Protein AF-A0A818AT91-F1 (afdb_monomer)

Nearest PDB structures (foldseek):
  8c57-assembly1_A  TM=4.712E-01  e=1.142E-03  Malacoplasma penetrans HF-2
  4dkj-assembly1_A  TM=4.710E-01  e=1.377E-03  Malacoplasma penetrans HF-2
  8c59-assembly1_A  TM=4.645E-01  e=1.768E-03  Malacoplasma penetrans HF-2
  1svu-assembly2_B  TM=5.338E-01  e=5.488E-02  Haemophilus haemolyticus
  2xve-assembly1_B  TM=6.756E-01  e=1.930E+00  Methylophaga aminisulfidivorans

Foldseek 3Di:
DPPQPPPPDDADAQPPPPAFDWWQDPAPPIWTDRDLQCQQVDPAAEAEAEDCVLRCRRVVRSVVSHPYAYEYEDQPDDDHPDDDPSYHYDNAHEFFLDVVQVVQAPDDVVVCPPHSVDRVRYDYPQRVCVVVVPQAHAEYEEDHRRCVLRNLVRCLVCVVPHHDHQKYKYKHQQPVVDPVSSVSVVVSVVSCVVQQKGWNDKDQNPVDNNIMITMIGRPDD

Mean predicted aligned error: 6.15 Å

pLDDT: mean 85.57, std 13.8, range [34.44, 98.56]

Radius of gyration: 16.51 Å; Cα contacts (8 Å, |Δi|>4): 425; chains: 1; bounding box: 45×36×42 Å

Sequence (221 aa):
MVYLAYPSSLPLPCPYKNSLTRLGGADDGSKILCGVEILKSFTNCVVYSLGSFNNFNFEFDLLKQTSCVIHTYDCTSPPPGTPIDRLTFHQICLGDASTLQKFMYPYNPQSENRIFNNASFFKSFDKILKENKHEEVHILKMDIEGGEYSVFADLLCQANGTSLPYQISFESHWWDRDIYHAILHQKMFSQLWELGYRILQHEYNPSDHTCVEWTLLRVFC

Solvent-accessible surface area (backbone atoms only — not comparable to full-atom values): 12450 Å² total; per-residue (Å²): 133,79,71,82,74,63,71,91,66,76,62,41,76,56,92,41,79,90,26,71,42,77,27,26,68,92,54,90,82,38,48,54,42,69,36,60,75,58,45,51,74,40,92,79,31,30,32,41,39,30,41,46,81,77,53,54,47,36,59,52,50,48,48,78,64,29,70,41,35,36,40,36,32,24,60,89,41,74,73,74,97,58,92,51,89,59,50,45,76,39,77,26,40,65,17,64,74,45,71,65,55,64,74,54,32,94,74,61,80,80,60,49,70,70,49,64,71,33,66,86,34,42,39,45,62,64,54,54,29,61,75,72,68,48,79,61,32,50,34,36,38,41,44,50,76,30,44,53,61,40,35,46,52,47,46,64,74,40,51,92,83,39,70,68,49,42,24,41,30,36,46,48,54,41,82,82,69,45,73,64,59,54,52,52,53,45,51,51,54,52,52,41,42,75,61,25,37,40,48,46,49,71,45,67,37,92,91,42,82,49,27,36,38,39,23,32,39,48,80,52,130

Structure (mmCIF, N/CA/C/O backbone):
data_AF-A0A818AT91-F1
#
_entry.id   AF-A0A818AT91-F1
#
loop_
_atom_site.group_PDB
_atom_site.id
_atom_site.type_symbol
_atom_site.label_atom_id
_atom_site.label_alt_id
_atom_site.label_comp_id
_atom_site.label_asym_id
_atom_site.label_entity_id
_atom_site.label_seq_id
_atom_site.pdbx_PDB_ins_code
_atom_site.Cartn_x
_atom_site.Cartn_y
_atom_site.Cartn_z
_atom_site.occupancy
_atom_site.B_iso_or_equiv
_atom_site.auth_seq_id
_atom_site.auth_comp_id
_atom_site.auth_asym_id
_atom_site.auth_atom_id
_atom_site.pdbx_PDB_model_num
ATOM 1 N N . MET A 1 1 ? 27.176 -13.041 -3.228 1.00 34.44 1 MET A N 1
ATOM 2 C CA . MET A 1 1 ? 25.796 -13.363 -2.813 1.00 34.44 1 MET A CA 1
ATOM 3 C C . MET A 1 1 ? 25.502 -12.577 -1.555 1.00 34.44 1 MET A C 1
ATOM 5 O O . MET A 1 1 ? 26.038 -12.912 -0.506 1.00 34.44 1 MET A O 1
ATOM 9 N N . VAL A 1 2 ? 24.737 -11.496 -1.675 1.00 38.22 2 VAL A N 1
ATOM 10 C CA . VAL A 1 2 ? 24.146 -10.838 -0.509 1.00 38.22 2 VAL A CA 1
ATOM 11 C C . VAL A 1 2 ? 22.956 -11.713 -0.129 1.00 38.22 2 VAL A C 1
ATOM 13 O O . VAL A 1 2 ? 22.010 -11.841 -0.901 1.00 38.22 2 VAL A O 1
ATOM 16 N N . TYR A 1 3 ? 23.067 -12.434 0.984 1.00 44.44 3 TYR A N 1
ATOM 17 C CA . TYR A 1 3 ? 21.921 -13.138 1.553 1.00 44.44 3 TYR A CA 1
ATOM 18 C C . TYR A 1 3 ? 20.861 -12.089 1.898 1.00 44.44 3 TYR A C 1
ATOM 20 O O . TYR A 1 3 ? 21.227 -11.011 2.370 1.00 44.44 3 TYR A O 1
ATOM 28 N N . LEU A 1 4 ? 19.578 -12.392 1.661 1.00 49.34 4 LEU A N 1
ATOM 29 C CA . LEU A 1 4 ? 18.469 -11.627 2.237 1.00 49.34 4 LEU A CA 1
ATOM 30 C C . LEU A 1 4 ? 18.820 -11.377 3.703 1.00 49.34 4 LEU A C 1
ATOM 32 O O . LEU A 1 4 ? 18.943 -12.331 4.477 1.00 49.34 4 LEU A O 1
ATOM 36 N N . ALA A 1 5 ? 19.040 -10.116 4.071 1.00 48.59 5 ALA A N 1
ATOM 37 C CA . ALA A 1 5 ? 19.092 -9.726 5.465 1.00 48.59 5 ALA A CA 1
ATOM 38 C C . ALA A 1 5 ? 17.658 -9.864 5.976 1.00 48.59 5 ALA A C 1
ATOM 40 O O . ALA A 1 5 ? 16.897 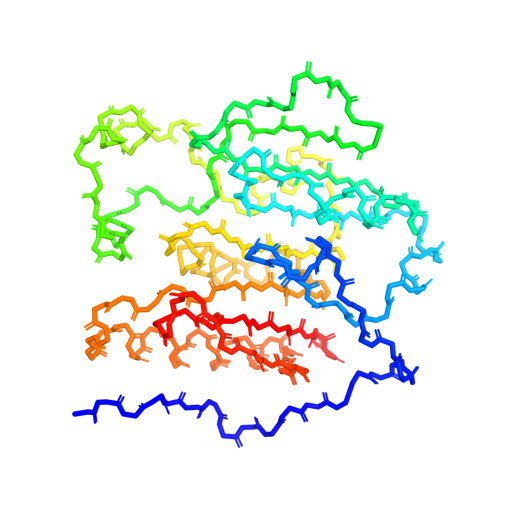-8.899 6.007 1.00 48.59 5 ALA A O 1
ATOM 41 N N . TYR A 1 6 ? 17.260 -11.104 6.264 1.00 52.41 6 TYR A N 1
ATOM 42 C CA . TYR A 1 6 ? 15.985 -11.383 6.886 1.00 52.41 6 TYR A CA 1
ATOM 43 C C . TYR A 1 6 ? 15.962 -10.588 8.189 1.00 52.41 6 TYR A C 1
ATOM 45 O O . TYR A 1 6 ? 16.915 -10.693 8.974 1.00 52.41 6 TYR A O 1
ATOM 53 N N . PRO A 1 7 ? 14.916 -9.786 8.446 1.00 57.88 7 PRO A N 1
ATOM 54 C CA . PRO A 1 7 ? 14.676 -9.344 9.805 1.00 57.88 7 PRO A CA 1
ATOM 55 C C . PRO A 1 7 ? 14.673 -10.604 10.673 1.00 57.88 7 PRO A C 1
ATOM 57 O O . PRO A 1 7 ? 14.017 -11.592 10.358 1.00 57.8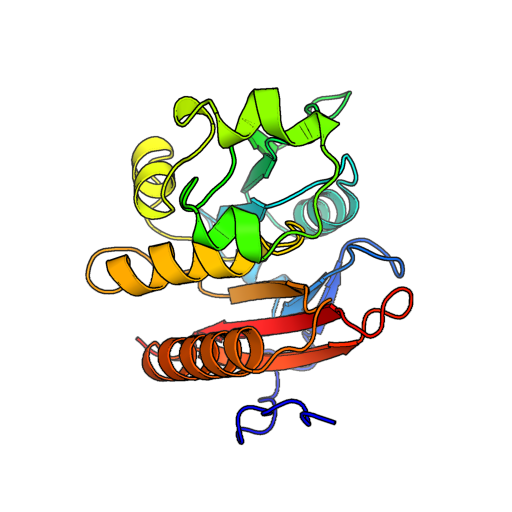8 7 PRO A O 1
ATOM 60 N N . SER A 1 8 ? 15.477 -10.607 11.731 1.00 55.31 8 SER A N 1
ATOM 61 C CA . SER A 1 8 ? 15.713 -11.779 12.585 1.00 55.31 8 SER A CA 1
ATOM 62 C C . SER A 1 8 ? 14.463 -12.256 13.342 1.00 55.31 8 SER A C 1
ATOM 64 O O . SER A 1 8 ? 14.540 -13.186 14.145 1.00 55.31 8 SER A O 1
ATOM 66 N N . SER A 1 9 ? 13.313 -11.622 13.113 1.00 62.69 9 SER A N 1
ATOM 67 C CA . SER A 1 9 ? 12.029 -11.980 13.684 1.00 62.69 9 SER A CA 1
ATOM 68 C C . SER A 1 9 ? 11.338 -13.056 12.849 1.00 62.69 9 SER A C 1
ATOM 70 O O . SER A 1 9 ? 11.040 -12.883 11.670 1.00 62.69 9 SER A O 1
ATOM 72 N N . LEU A 1 10 ? 11.050 -14.183 13.499 1.00 74.56 10 LEU A N 1
ATOM 73 C CA . LEU A 1 10 ? 10.172 -15.210 12.947 1.00 74.56 10 LEU A CA 1
ATOM 74 C C . LEU A 1 10 ? 8.784 -14.610 12.658 1.00 74.56 10 LEU A C 1
ATOM 76 O O . LEU A 1 10 ? 8.310 -13.801 13.467 1.00 74.56 10 LEU A O 1
ATOM 80 N N . PRO A 1 11 ? 8.113 -15.018 11.562 1.00 82.69 11 PRO A N 1
ATOM 81 C CA . PRO A 1 11 ? 6.745 -14.602 11.298 1.00 82.69 11 PRO A CA 1
ATOM 82 C C . PRO A 1 11 ? 5.833 -14.919 12.486 1.00 82.69 11 PRO A C 1
ATOM 84 O O . PRO A 1 11 ? 5.875 -16.020 13.045 1.00 82.69 11 PRO A O 1
ATOM 87 N N . LEU A 1 12 ? 5.011 -13.951 12.884 1.00 85.75 12 LEU A N 1
ATOM 88 C CA . LEU A 1 12 ? 3.995 -14.164 13.905 1.00 85.75 12 LEU A CA 1
ATOM 89 C C . LEU A 1 12 ? 2.753 -14.803 13.278 1.00 85.75 12 LEU A C 1
ATOM 91 O O . LEU A 1 12 ? 2.385 -14.464 12.153 1.00 85.75 12 LEU A O 1
ATOM 95 N N . PRO A 1 13 ? 2.051 -15.692 13.998 1.00 88.06 13 PRO A N 1
ATOM 96 C CA . PRO A 1 13 ? 0.766 -16.174 13.523 1.00 88.06 13 PRO A CA 1
ATOM 97 C C . PRO A 1 13 ? -0.217 -15.004 13.421 1.00 88.06 13 PRO A C 1
ATOM 99 O O . PRO A 1 13 ? -0.238 -14.114 14.275 1.00 88.06 13 PRO A O 1
ATOM 102 N N . CYS A 1 14 ? -1.078 -15.035 12.403 1.00 89.81 14 CYS A N 1
ATOM 103 C CA . CYS A 1 14 ? -2.236 -14.149 12.350 1.00 89.81 14 CYS A CA 1
ATOM 104 C C . CYS A 1 14 ? -3.048 -14.324 13.655 1.00 89.81 14 CYS A C 1
ATOM 106 O O . CYS A 1 14 ? -3.424 -15.459 13.973 1.00 89.81 14 CYS A O 1
ATOM 108 N N . PRO A 1 15 ? -3.318 -13.249 14.428 1.00 86.69 15 PRO A N 1
ATOM 109 C CA . PRO A 1 15 ? -4.022 -13.345 15.715 1.00 86.69 15 PRO A CA 1
ATOM 110 C C . PRO A 1 15 ? -5.451 -13.876 15.564 1.00 86.69 15 PRO A C 1
ATOM 112 O O . PRO A 1 15 ? -6.060 -14.361 16.517 1.00 86.69 15 PRO A O 1
ATOM 115 N N . TYR A 1 16 ? -5.976 -13.818 14.347 1.00 84.75 16 TYR A N 1
ATOM 116 C CA . TYR A 1 16 ? -7.257 -14.373 13.972 1.00 84.75 16 TYR A CA 1
ATOM 117 C C . TYR A 1 16 ? -7.022 -15.791 13.446 1.00 84.75 16 TYR A C 1
ATOM 119 O O . TYR A 1 16 ? -6.368 -16.011 12.422 1.00 84.75 16 TYR A O 1
ATOM 127 N N . LYS A 1 17 ? -7.489 -16.781 14.215 1.00 69.69 17 LYS A N 1
ATOM 128 C CA . LYS A 1 17 ? -7.211 -18.205 13.987 1.00 69.69 17 LYS A CA 1
ATOM 129 C C . LYS A 1 17 ? -7.511 -18.600 12.534 1.00 69.69 17 LYS A C 1
ATOM 131 O O . LYS A 1 17 ? -8.617 -18.366 12.055 1.00 69.69 17 LYS A O 1
ATOM 136 N N . ASN A 1 18 ? -6.533 -19.206 11.852 1.00 64.06 18 ASN A N 1
ATOM 137 C CA . ASN A 1 18 ? -6.620 -19.658 10.453 1.00 64.06 18 ASN A CA 1
ATOM 138 C C . ASN A 1 18 ? -7.135 -18.593 9.463 1.00 64.06 18 ASN A C 1
ATOM 140 O O . ASN A 1 18 ? -7.777 -18.936 8.478 1.00 64.06 18 ASN A O 1
ATOM 144 N N . SER A 1 19 ? -6.890 -17.308 9.728 1.00 85.25 19 SER A N 1
ATOM 145 C CA . SER A 1 19 ? -7.493 -16.212 8.957 1.00 85.25 19 SER A CA 1
ATOM 146 C C . SER A 1 19 ? -6.534 -15.552 7.961 1.00 85.25 19 SER A C 1
ATOM 148 O O . SER A 1 19 ? -6.759 -14.401 7.588 1.00 85.25 19 SER A O 1
ATOM 150 N N . LEU A 1 20 ? -5.466 -16.239 7.535 1.00 93.06 20 LEU A N 1
ATOM 151 C CA . LEU A 1 20 ? -4.718 -15.813 6.349 1.00 93.06 20 LEU A CA 1
ATOM 152 C C . LEU A 1 20 ? -5.539 -16.168 5.106 1.00 93.06 20 LEU A C 1
ATOM 154 O O . LEU A 1 20 ? -5.901 -17.325 4.911 1.00 93.06 20 LEU A O 1
ATOM 158 N N . THR A 1 21 ? -5.852 -15.167 4.293 1.00 94.56 21 THR A N 1
ATOM 159 C CA . THR A 1 21 ? -6.713 -15.285 3.113 1.00 94.56 21 THR A CA 1
ATOM 160 C C . THR A 1 21 ? -5.976 -14.725 1.909 1.00 94.56 21 THR A C 1
ATOM 162 O O . THR A 1 21 ? -5.579 -13.562 1.933 1.00 94.56 21 THR A O 1
ATOM 165 N N . ARG A 1 22 ? -5.798 -15.538 0.863 1.00 95.12 22 ARG A N 1
ATOM 166 C CA . ARG A 1 22 ? -5.307 -15.065 -0.435 1.00 95.12 22 ARG A CA 1
ATOM 167 C C . ARG A 1 22 ? -6.458 -14.423 -1.204 1.00 95.12 22 ARG A C 1
ATOM 169 O O . ARG A 1 22 ? -7.542 -14.998 -1.278 1.00 95.12 22 ARG A O 1
ATOM 176 N N . LEU A 1 23 ? -6.208 -13.249 -1.764 1.00 95.44 23 LEU A N 1
ATOM 177 C CA . LEU A 1 23 ? -7.142 -12.478 -2.577 1.00 95.44 23 LEU A CA 1
ATOM 178 C C . LEU A 1 23 ? -6.479 -12.153 -3.915 1.00 95.44 23 LEU A C 1
ATOM 180 O O . LEU A 1 23 ? -5.282 -11.875 -3.942 1.00 95.44 23 LEU A O 1
ATOM 184 N N . GLY A 1 24 ? -7.244 -12.157 -5.006 1.00 93.56 24 GLY A N 1
ATOM 185 C CA . GLY A 1 24 ? -6.721 -11.856 -6.340 1.00 93.56 24 GLY A CA 1
ATOM 186 C C . GLY A 1 24 ? -6.300 -13.076 -7.160 1.00 93.56 24 GLY A C 1
ATOM 187 O O . GLY A 1 24 ? -5.575 -12.926 -8.136 1.00 93.56 24 GLY A O 1
ATOM 188 N N . GLY A 1 25 ? -6.773 -14.273 -6.800 1.00 87.88 25 GLY A N 1
ATOM 189 C CA . GLY A 1 25 ? -6.454 -15.522 -7.502 1.00 87.88 25 GLY A CA 1
ATOM 190 C C . GLY A 1 25 ? -5.183 -16.210 -6.997 1.00 87.88 25 GLY A C 1
ATOM 191 O O . GLY A 1 25 ? -4.778 -16.003 -5.857 1.00 87.88 25 GLY A O 1
ATOM 192 N N . ALA A 1 26 ? -4.605 -17.086 -7.825 1.00 79.12 26 ALA A N 1
ATOM 193 C CA . ALA A 1 26 ? -3.365 -17.824 -7.538 1.00 79.12 26 ALA A CA 1
ATOM 194 C C . ALA A 1 26 ? -2.168 -17.329 -8.368 1.00 79.12 26 ALA A C 1
ATOM 196 O O . ALA A 1 26 ? -1.078 -17.888 -8.264 1.00 79.12 26 ALA A O 1
ATOM 197 N N . ASP A 1 27 ? -2.404 -16.317 -9.197 1.00 75.44 27 ASP A N 1
ATOM 198 C CA . ASP A 1 27 ? -1.424 -15.762 -10.113 1.00 75.44 27 ASP A CA 1
ATOM 199 C C . ASP A 1 27 ? -0.655 -14.605 -9.458 1.00 75.44 27 ASP A C 1
ATOM 201 O O . ASP A 1 27 ? -0.880 -14.231 -8.296 1.00 75.44 27 ASP A O 1
ATOM 205 N N . ASP A 1 28 ? 0.25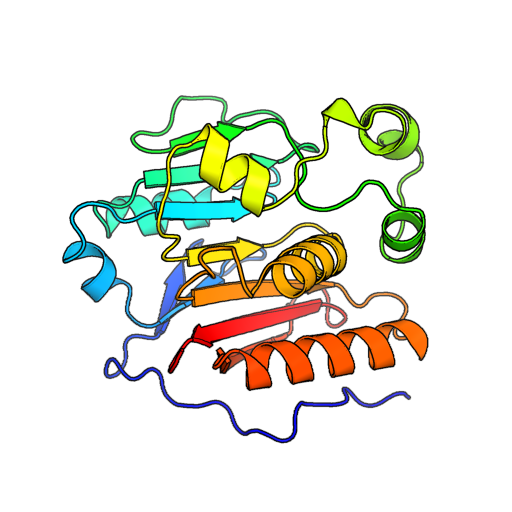1 -14.046 -10.252 1.00 74.12 28 ASP A N 1
ATOM 206 C CA . ASP A 1 28 ? 0.964 -12.808 -9.975 1.00 74.12 28 ASP A CA 1
ATOM 207 C C . ASP A 1 28 ? -0.013 -11.652 -9.675 1.00 74.12 28 ASP A C 1
ATOM 209 O O . ASP A 1 28 ? -1.064 -11.519 -10.318 1.00 74.12 28 ASP A O 1
ATOM 213 N N . GLY A 1 29 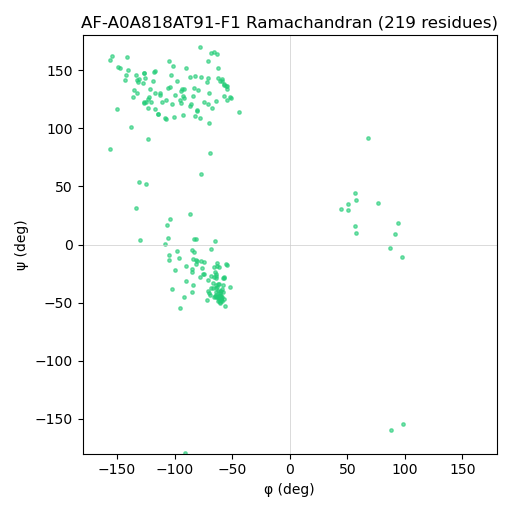? 0.296 -10.857 -8.650 1.00 78.75 29 GLY A N 1
ATOM 214 C CA . GLY A 1 29 ? -0.573 -9.796 -8.123 1.00 78.75 29 GLY A CA 1
ATOM 215 C C . GLY A 1 29 ? -1.599 -10.230 -7.061 1.00 78.75 29 GLY A C 1
ATOM 216 O O . GLY A 1 29 ? -2.311 -9.380 -6.511 1.00 78.75 29 GLY A O 1
ATOM 217 N N . SER A 1 30 ? -1.691 -11.525 -6.725 1.00 91.44 30 SER A N 1
ATOM 218 C CA . SER A 1 30 ? -2.471 -11.969 -5.560 1.00 91.44 30 SER A CA 1
ATOM 219 C C . SER A 1 30 ? -1.783 -11.573 -4.252 1.00 91.44 30 SER A C 1
ATOM 221 O O . SER A 1 30 ? -0.567 -11.633 -4.137 1.00 91.44 30 SER A O 1
ATOM 223 N N . LYS A 1 31 ? -2.557 -11.192 -3.231 1.00 94.94 31 LYS A N 1
ATOM 224 C CA . LYS A 1 31 ? -2.015 -10.785 -1.925 1.00 94.94 31 LYS A CA 1
ATOM 225 C C . LYS A 1 31 ? -2.662 -11.570 -0.794 1.00 94.94 31 LYS A C 1
ATOM 227 O O . LYS A 1 31 ? -3.842 -11.925 -0.853 1.00 94.94 31 LYS A O 1
ATOM 232 N N . ILE A 1 32 ? -1.896 -11.829 0.263 1.00 95.50 32 ILE A N 1
ATOM 233 C CA . ILE A 1 32 ? -2.388 -12.506 1.465 1.00 95.50 32 ILE A CA 1
ATOM 234 C C . ILE A 1 32 ? -2.699 -11.470 2.540 1.00 95.50 32 ILE A C 1
ATOM 236 O O . ILE A 1 32 ? -1.845 -10.667 2.909 1.00 95.50 32 ILE A O 1
ATOM 240 N N . LEU A 1 33 ? -3.905 -11.537 3.101 1.00 96.62 33 LEU A N 1
ATOM 241 C CA . LEU A 1 33 ? -4.317 -10.715 4.235 1.00 96.62 33 LEU A CA 1
ATOM 242 C C . LEU A 1 33 ? -4.652 -11.559 5.462 1.00 96.62 33 LEU A C 1
ATOM 244 O O . LEU A 1 33 ? -5.180 -12.662 5.357 1.00 96.62 33 LEU A O 1
ATOM 248 N N . CYS A 1 34 ? -4.403 -11.008 6.642 1.00 95.44 34 CYS A N 1
ATOM 249 C CA . CYS A 1 34 ? -4.832 -11.551 7.923 1.00 95.44 34 CYS A CA 1
ATOM 250 C C . CYS A 1 34 ? -6.179 -10.952 8.346 1.00 95.44 34 CYS A C 1
ATOM 252 O O . CYS A 1 34 ? -6.324 -9.734 8.424 1.00 95.44 34 CYS A O 1
ATOM 254 N N . GLY A 1 35 ? -7.155 -11.801 8.673 1.00 94.06 35 GLY A N 1
ATOM 255 C CA . GLY A 1 35 ? -8.394 -11.377 9.331 1.00 94.06 35 GLY A CA 1
ATOM 256 C C . GLY A 1 35 ? -9.417 -10.687 8.431 1.00 94.06 35 GLY A C 1
ATOM 257 O O . GLY A 1 35 ? -10.111 -9.797 8.913 1.00 94.06 35 GLY A O 1
ATOM 258 N N . VAL A 1 36 ? -9.555 -11.092 7.161 1.00 94.00 36 VAL A N 1
ATOM 259 C CA . VAL A 1 36 ? -10.540 -10.499 6.225 1.00 94.00 36 VAL A CA 1
ATOM 260 C C . VAL A 1 36 ? -11.960 -10.476 6.806 1.00 94.00 36 VAL A C 1
ATOM 262 O O . VAL A 1 36 ? -12.678 -9.497 6.635 1.00 94.00 36 VAL A O 1
ATOM 265 N N . GLU A 1 37 ? -12.348 -11.500 7.569 1.00 90.25 37 GLU A N 1
ATOM 266 C CA . GLU A 1 37 ? -13.661 -11.556 8.229 1.00 90.25 37 GLU A CA 1
ATOM 267 C C . GLU A 1 37 ? -13.909 -10.370 9.171 1.00 90.25 37 GLU A C 1
ATOM 269 O O . GLU A 1 37 ? -15.025 -9.871 9.275 1.00 90.25 37 GLU A O 1
ATOM 274 N N . ILE A 1 38 ? -12.866 -9.879 9.837 1.00 90.50 38 ILE A N 1
ATOM 275 C CA . ILE A 1 38 ? -12.984 -8.808 10.831 1.00 90.50 38 ILE A CA 1
ATOM 276 C C . ILE A 1 38 ? -13.186 -7.463 10.154 1.00 90.50 38 ILE A C 1
ATOM 278 O O . ILE A 1 38 ? -13.852 -6.594 10.716 1.00 90.50 38 ILE A O 1
ATOM 282 N N . LEU A 1 39 ? -12.725 -7.317 8.912 1.00 92.12 39 LEU A N 1
ATOM 283 C CA . LEU A 1 39 ? -12.979 -6.130 8.101 1.00 92.12 39 LEU A CA 1
ATOM 284 C C . LEU A 1 39 ? -14.480 -5.850 7.936 1.00 92.12 39 LEU A C 1
ATOM 286 O O . LEU A 1 39 ? -14.874 -4.691 7.855 1.00 92.12 39 LEU A O 1
ATOM 290 N N . LYS A 1 40 ? -15.330 -6.889 7.977 1.00 88.81 40 LYS A N 1
ATOM 291 C CA . LYS A 1 40 ? -16.798 -6.760 7.931 1.00 88.81 40 LYS A CA 1
ATOM 292 C C . LYS A 1 40 ? -17.390 -6.047 9.148 1.00 88.81 40 LYS A C 1
ATOM 294 O O . LYS A 1 40 ? -18.507 -5.547 9.072 1.00 88.81 40 LYS A O 1
ATOM 299 N N . SER A 1 41 ? -16.680 -6.047 10.278 1.00 88.25 41 SER A N 1
ATOM 300 C CA . SER A 1 41 ? -17.144 -5.416 11.520 1.00 88.25 41 SER A CA 1
ATOM 301 C C . SER A 1 41 ? -16.902 -3.907 11.558 1.00 88.25 41 SER A C 1
ATOM 303 O O . SER A 1 41 ? -17.535 -3.211 12.351 1.00 88.25 41 SER A O 1
ATOM 305 N N . PHE A 1 42 ? -16.037 -3.384 10.684 1.00 89.50 42 PHE A N 1
ATOM 306 C CA . PHE A 1 42 ? -15.771 -1.954 10.604 1.00 89.50 42 PHE A CA 1
ATOM 307 C C . PHE A 1 42 ? -16.814 -1.260 9.729 1.00 89.50 42 PHE A C 1
ATOM 309 O O . PHE A 1 42 ? -17.044 -1.621 8.574 1.00 89.50 42 PHE A O 1
ATOM 316 N N . THR A 1 43 ? -17.423 -0.210 10.275 1.00 86.31 43 THR A N 1
ATOM 317 C CA . THR A 1 43 ? -18.401 0.614 9.554 1.00 86.31 43 THR A CA 1
ATOM 318 C C . THR A 1 43 ? -17.746 1.535 8.524 1.00 86.31 43 THR A C 1
ATOM 320 O O . THR A 1 43 ? -18.389 1.881 7.542 1.00 86.31 43 THR A O 1
ATOM 323 N N . ASN A 1 44 ? -16.470 1.891 8.722 1.00 90.94 44 ASN A N 1
ATOM 324 C CA . ASN A 1 44 ? -15.687 2.782 7.858 1.00 90.94 44 ASN A CA 1
ATOM 325 C C . ASN A 1 44 ? -14.382 2.103 7.404 1.00 90.94 44 ASN A C 1
ATOM 327 O O . ASN A 1 44 ? -13.293 2.643 7.587 1.00 90.94 44 ASN A O 1
ATOM 331 N N . CYS A 1 45 ? -14.475 0.890 6.854 1.00 97.12 45 CYS A N 1
ATOM 332 C CA . CYS A 1 45 ? -13.292 0.186 6.363 1.00 97.12 45 CYS A CA 1
ATOM 333 C C . CYS A 1 45 ? -12.736 0.845 5.088 1.00 97.12 45 CYS A C 1
ATOM 335 O O . CYS A 1 45 ? -13.419 0.902 4.065 1.00 97.12 45 CYS A O 1
ATOM 337 N N . VAL A 1 46 ? -11.480 1.290 5.143 1.00 98.19 46 VAL A N 1
ATOM 338 C CA . VAL A 1 46 ? -10.765 1.946 4.037 1.00 98.19 46 VAL A CA 1
ATOM 339 C C . VAL A 1 46 ? -9.565 1.110 3.618 1.00 98.19 46 VAL A C 1
ATOM 341 O O . VAL A 1 46 ? -8.736 0.732 4.450 1.00 98.19 46 VAL A O 1
ATOM 344 N N . VAL A 1 47 ? -9.447 0.875 2.315 1.00 98.50 47 VAL A N 1
ATOM 345 C CA . VAL A 1 47 ? -8.339 0.145 1.697 1.00 98.50 47 VAL A CA 1
ATOM 346 C C . VAL A 1 47 ? -7.679 1.034 0.661 1.00 98.50 47 VAL A C 1
ATOM 348 O O . VAL A 1 47 ? -8.347 1.543 -0.239 1.00 98.50 47 VAL A O 1
ATOM 351 N N . TYR A 1 48 ? -6.366 1.196 0.761 1.00 98.44 48 TYR A N 1
ATOM 352 C CA . TYR A 1 48 ? -5.558 1.818 -0.280 1.00 98.44 48 TYR A CA 1
ATOM 353 C C . TYR A 1 48 ? -4.838 0.725 -1.055 1.00 98.44 48 TYR A C 1
ATOM 355 O O . TYR A 1 48 ? -4.097 -0.061 -0.469 1.00 98.44 48 TYR A O 1
ATOM 363 N N . SER A 1 49 ? -5.088 0.667 -2.361 1.00 98.31 49 SER A N 1
ATOM 364 C CA . SER A 1 49 ? -4.466 -0.296 -3.265 1.00 98.31 49 SER A CA 1
ATOM 365 C C . SER A 1 49 ? -3.622 0.436 -4.296 1.00 98.31 49 SER A C 1
ATOM 367 O O . SER A 1 49 ? -4.139 1.243 -5.064 1.00 98.31 49 SER A O 1
ATOM 369 N N . LEU A 1 50 ? -2.316 0.211 -4.280 1.00 97.06 50 LEU A N 1
ATOM 370 C CA . LEU A 1 50 ? -1.369 0.887 -5.155 1.00 97.06 50 LEU A CA 1
ATOM 371 C C . LEU A 1 50 ? -0.910 -0.087 -6.240 1.00 97.06 50 LEU A C 1
ATOM 373 O O . LEU A 1 50 ? -0.571 -1.234 -5.931 1.00 97.06 50 LEU A O 1
ATOM 377 N N . GLY A 1 51 ? -0.898 0.408 -7.479 1.00 93.56 51 GLY A N 1
ATOM 378 C CA . GLY A 1 51 ? -0.499 -0.333 -8.675 1.00 93.56 51 GLY A CA 1
ATOM 379 C C . GLY A 1 51 ? -1.483 -1.441 -9.020 1.00 93.56 51 GLY A C 1
ATOM 380 O O . GLY A 1 51 ? -1.413 -2.557 -8.516 1.00 93.56 51 GLY A O 1
ATOM 381 N N . SER A 1 52 ? -2.458 -1.102 -9.857 1.00 92.19 52 SER A N 1
ATOM 382 C CA . SER A 1 52 ? -3.455 -2.056 -10.343 1.00 92.19 52 SER A CA 1
ATOM 383 C C . SER A 1 52 ? -2.943 -2.845 -11.538 1.00 92.19 52 SER A C 1
ATOM 385 O O . SER A 1 52 ? -3.311 -3.999 -11.711 1.00 92.19 52 SER A O 1
ATOM 387 N N . PHE A 1 53 ? -2.145 -2.212 -12.403 1.00 90.00 53 PHE A N 1
ATOM 388 C CA . PHE A 1 53 ? -1.743 -2.775 -13.691 1.00 90.00 53 PHE A CA 1
ATOM 389 C C . PHE A 1 53 ? -2.938 -3.293 -14.526 1.00 90.00 53 PHE A C 1
ATOM 391 O O . PHE A 1 53 ? -2.859 -4.307 -15.216 1.00 90.00 53 PHE A O 1
ATOM 398 N N . ASN A 1 54 ? -4.092 -2.611 -14.434 1.00 89.50 54 ASN A N 1
ATOM 399 C CA . ASN A 1 54 ? -5.395 -3.051 -14.967 1.00 89.50 54 ASN A CA 1
ATOM 400 C C . ASN A 1 54 ? -5.904 -4.415 -14.458 1.00 89.50 54 ASN A C 1
ATOM 402 O O . ASN A 1 54 ? -6.902 -4.930 -14.970 1.00 89.50 54 ASN A O 1
ATOM 406 N N . ASN A 1 55 ? -5.265 -4.994 -13.448 1.00 92.75 55 ASN A N 1
ATOM 407 C CA . ASN A 1 55 ? -5.706 -6.191 -12.757 1.00 92.75 55 ASN A CA 1
ATOM 408 C C . ASN A 1 55 ? -6.368 -5.792 -11.433 1.00 92.75 55 ASN A C 1
ATOM 410 O O . ASN A 1 55 ? -5.712 -5.342 -10.500 1.00 92.75 55 ASN A O 1
ATOM 414 N N . PHE A 1 56 ? -7.688 -5.966 -11.361 1.00 95.56 56 PHE A N 1
ATOM 415 C CA . PHE A 1 56 ? -8.494 -5.596 -10.193 1.00 95.56 56 PHE A CA 1
ATOM 416 C C . PHE A 1 56 ? -8.966 -6.813 -9.380 1.00 95.56 56 PHE A C 1
ATOM 418 O O . PHE A 1 56 ? -9.931 -6.727 -8.619 1.00 95.56 56 PHE A O 1
ATOM 425 N N . ASN A 1 57 ? -8.359 -7.991 -9.578 1.00 95.88 57 ASN A N 1
ATOM 426 C CA . ASN A 1 57 ? -8.833 -9.233 -8.959 1.00 95.88 57 ASN A CA 1
ATOM 427 C C . ASN A 1 57 ? -8.763 -9.182 -7.428 1.00 95.88 57 ASN A C 1
ATOM 429 O O . ASN A 1 57 ? -9.695 -9.635 -6.760 1.00 95.88 57 ASN A O 1
ATOM 433 N N . PHE A 1 58 ? -7.692 -8.608 -6.871 1.00 96.88 58 PHE A N 1
ATOM 434 C CA . PHE A 1 58 ? -7.555 -8.410 -5.427 1.00 96.88 58 PHE A CA 1
ATOM 435 C C . PHE A 1 58 ? -8.705 -7.553 -4.885 1.00 96.88 58 PHE A C 1
ATOM 437 O O . PHE A 1 58 ? -9.375 -7.929 -3.919 1.00 96.88 58 PHE A O 1
ATOM 444 N N . GLU A 1 59 ? -8.975 -6.426 -5.543 1.00 97.81 59 GLU A N 1
ATOM 445 C CA . GLU A 1 59 ? -10.029 -5.489 -5.177 1.00 97.81 59 GLU A CA 1
ATOM 446 C C . GLU A 1 59 ? -11.402 -6.149 -5.267 1.00 97.81 59 GLU A C 1
ATOM 448 O O . GLU A 1 59 ? -12.202 -6.036 -4.339 1.00 97.81 59 GLU A O 1
ATOM 453 N N . PHE A 1 60 ? -11.669 -6.890 -6.345 1.00 96.88 60 PHE A N 1
ATOM 454 C CA . PHE A 1 60 ? -12.919 -7.623 -6.510 1.00 96.88 60 PHE A CA 1
ATOM 455 C C . PHE A 1 60 ? -13.134 -8.654 -5.406 1.00 96.88 60 PHE A C 1
ATOM 457 O O . PHE A 1 60 ? -14.231 -8.732 -4.847 1.00 96.88 60 PHE A O 1
ATOM 464 N N . ASP A 1 61 ? -12.117 -9.447 -5.082 1.00 96.69 61 ASP A N 1
ATOM 465 C CA . ASP A 1 61 ? -12.231 -10.480 -4.056 1.00 96.69 61 ASP A CA 1
ATOM 466 C C . ASP A 1 61 ? -12.429 -9.880 -2.663 1.00 96.69 61 ASP A C 1
ATOM 468 O O . ASP A 1 61 ? -13.229 -10.405 -1.881 1.00 96.69 61 ASP A O 1
ATOM 472 N N . LEU A 1 62 ? -11.773 -8.757 -2.365 1.00 97.06 62 LEU A N 1
ATOM 473 C CA . LEU A 1 62 ? -11.945 -8.050 -1.100 1.00 97.06 62 LEU A CA 1
ATOM 474 C C . LEU A 1 62 ? -13.331 -7.399 -0.990 1.00 97.06 62 LEU A C 1
ATOM 476 O O . LEU A 1 62 ? -13.989 -7.520 0.046 1.00 97.06 62 LEU A O 1
ATOM 480 N N . LEU A 1 63 ? -13.817 -6.757 -2.057 1.00 97.19 63 LEU A N 1
ATOM 481 C CA . LEU A 1 63 ? -15.139 -6.121 -2.095 1.00 97.19 63 LEU A CA 1
ATOM 482 C C . LEU A 1 63 ? -16.279 -7.134 -1.955 1.00 97.19 63 LEU A C 1
ATOM 484 O O . LEU A 1 63 ? -17.280 -6.828 -1.311 1.00 97.19 63 LEU A O 1
ATOM 488 N N . LYS A 1 64 ? -16.144 -8.348 -2.503 1.00 95.94 64 LYS A N 1
ATOM 489 C CA . LYS A 1 64 ? -17.140 -9.426 -2.326 1.00 95.94 64 LYS A CA 1
ATOM 490 C C . LYS A 1 64 ? -17.267 -9.885 -0.873 1.00 95.94 64 LYS A C 1
ATOM 492 O O . LYS A 1 64 ? -18.310 -10.403 -0.484 1.00 95.94 64 LYS A O 1
ATOM 497 N N . GLN A 1 65 ? -16.202 -9.737 -0.092 1.00 94.38 65 GLN A N 1
ATOM 498 C CA . GLN A 1 65 ? -16.105 -10.284 1.259 1.00 94.38 65 GLN A CA 1
ATOM 499 C C . GLN A 1 65 ? -16.266 -9.228 2.348 1.00 94.38 65 GLN A C 1
ATOM 501 O O . GLN A 1 65 ? -16.372 -9.586 3.515 1.00 94.38 65 GLN A O 1
ATOM 506 N N . THR A 1 66 ? -16.282 -7.941 2.007 1.00 95.50 66 THR A N 1
ATOM 507 C CA . THR A 1 66 ? -16.228 -6.859 2.994 1.00 95.50 66 THR A CA 1
ATOM 508 C C . THR A 1 66 ? -17.123 -5.688 2.605 1.00 95.50 66 THR A C 1
ATOM 510 O O . THR A 1 66 ? -17.478 -5.507 1.440 1.00 95.50 66 THR A O 1
ATOM 513 N N . SER A 1 67 ? -17.450 -4.850 3.586 1.00 94.31 67 SER A N 1
ATOM 514 C CA . SER A 1 67 ? -18.095 -3.545 3.401 1.00 94.31 67 SER A CA 1
ATOM 515 C C . SER A 1 67 ? -17.101 -2.426 3.065 1.00 94.31 67 SER A C 1
ATOM 517 O O . SER A 1 67 ? -17.505 -1.269 2.984 1.00 94.31 67 SER A O 1
ATOM 519 N N . CYS A 1 68 ? -15.814 -2.741 2.874 1.00 97.69 68 CYS A N 1
ATOM 520 C CA . CYS A 1 68 ? -14.775 -1.739 2.674 1.00 97.69 68 CYS A CA 1
ATOM 521 C C . CYS A 1 68 ? -14.999 -0.902 1.413 1.00 97.69 68 CYS A C 1
ATOM 523 O O . CYS A 1 68 ? -15.569 -1.372 0.424 1.00 97.69 68 CYS A O 1
ATOM 525 N N . VAL A 1 69 ? -14.495 0.326 1.451 1.00 98.12 69 VAL A N 1
ATOM 526 C CA . VAL A 1 69 ? -14.260 1.144 0.263 1.00 98.12 69 VAL A CA 1
ATOM 527 C C . VAL A 1 69 ? -12.793 1.036 -0.133 1.00 98.12 69 VAL A C 1
ATOM 529 O O . VAL A 1 69 ? -11.906 0.990 0.725 1.00 98.12 69 VAL A O 1
ATOM 532 N N . ILE A 1 70 ? -12.536 0.978 -1.435 1.00 98.56 70 ILE A N 1
ATOM 533 C CA . ILE A 1 70 ? -11.190 0.866 -1.992 1.00 98.56 70 ILE A CA 1
ATOM 534 C C . ILE A 1 70 ? -10.849 2.148 -2.741 1.00 98.56 70 ILE A C 1
ATOM 536 O O . ILE A 1 70 ? -11.612 2.612 -3.586 1.00 98.56 70 ILE A O 1
ATOM 540 N N . HIS A 1 71 ? -9.684 2.714 -2.447 1.00 98.56 71 HIS A N 1
ATOM 541 C CA . HIS A 1 71 ? -9.074 3.762 -3.251 1.00 98.56 71 HIS A CA 1
ATOM 542 C C . HIS A 1 71 ? -7.870 3.155 -3.961 1.00 98.56 71 HIS A C 1
ATOM 544 O O . HIS A 1 71 ? -6.867 2.825 -3.323 1.00 98.56 71 HIS A O 1
ATOM 550 N N . THR A 1 72 ? -7.996 2.982 -5.273 1.00 98.38 72 THR A N 1
ATOM 551 C CA . THR A 1 72 ? -6.921 2.465 -6.115 1.00 98.38 72 THR A CA 1
ATOM 552 C C . THR A 1 72 ? -6.104 3.625 -6.660 1.00 98.38 72 THR A C 1
ATOM 554 O O . THR A 1 72 ? -6.666 4.537 -7.263 1.00 98.38 72 THR A O 1
ATOM 557 N N . TYR A 1 73 ? -4.792 3.591 -6.457 1.00 96.94 73 TYR A N 1
ATOM 558 C CA . TYR A 1 73 ? -3.839 4.596 -6.914 1.00 96.94 73 TYR A CA 1
ATOM 559 C C . TYR A 1 73 ? -2.910 3.975 -7.951 1.00 96.94 73 TYR A C 1
ATOM 561 O O . TYR A 1 73 ? -2.110 3.095 -7.631 1.00 96.94 73 TYR A O 1
ATOM 569 N N . ASP A 1 74 ? -3.030 4.417 -9.197 1.00 93.12 74 ASP A N 1
ATOM 570 C CA . ASP A 1 74 ? -2.214 3.910 -10.292 1.00 93.12 74 ASP A CA 1
ATOM 571 C C . ASP A 1 74 ? -2.014 5.004 -11.344 1.00 93.12 74 ASP A C 1
ATOM 573 O O . ASP A 1 74 ? -2.956 5.506 -11.953 1.00 93.12 74 ASP A O 1
ATOM 577 N N . CYS A 1 75 ? -0.765 5.409 -11.539 1.00 88.81 75 CYS A N 1
ATOM 578 C CA . CYS A 1 75 ? -0.392 6.424 -12.514 1.00 88.81 75 CYS A CA 1
ATOM 579 C C . CYS A 1 75 ? 0.072 5.846 -13.855 1.00 88.81 75 CYS A C 1
ATOM 581 O O . CYS A 1 75 ? 0.200 6.613 -14.810 1.00 88.81 75 CYS A O 1
ATOM 583 N N . THR A 1 76 ? 0.312 4.537 -13.945 1.00 85.12 76 THR A N 1
ATOM 584 C CA . THR A 1 76 ? 0.865 3.870 -15.133 1.00 85.12 76 THR A CA 1
ATOM 585 C C . THR A 1 76 ? -0.216 3.200 -15.978 1.00 85.12 76 THR A C 1
ATOM 587 O O . THR A 1 76 ? -0.023 3.036 -17.183 1.00 85.12 76 THR A O 1
ATOM 590 N N . SER A 1 77 ? -1.370 2.894 -15.381 1.00 87.31 77 SER A N 1
ATOM 591 C CA . SER A 1 77 ? -2.493 2.219 -16.039 1.00 87.31 77 SER A CA 1
ATOM 592 C C . SER A 1 77 ? -3.748 3.093 -16.093 1.00 87.31 77 SER A C 1
ATOM 594 O O . SER A 1 77 ? -3.936 3.933 -15.216 1.00 87.31 77 SER A O 1
ATOM 596 N N . PRO A 1 78 ? -4.609 2.945 -17.116 1.00 89.81 78 PRO A N 1
ATOM 597 C CA . PRO A 1 78 ? -5.915 3.600 -17.146 1.00 89.81 78 PRO A CA 1
ATOM 598 C C . PRO A 1 78 ? -6.861 3.080 -16.040 1.00 89.81 78 PRO A C 1
ATOM 600 O O . PRO A 1 78 ? -6.621 2.021 -15.465 1.00 89.81 78 PRO A O 1
ATOM 603 N N . PRO A 1 79 ? -7.971 3.791 -15.759 1.00 93.88 79 PRO A N 1
ATOM 604 C CA . PRO A 1 79 ? -9.025 3.296 -14.871 1.00 93.88 79 PRO A CA 1
ATOM 605 C C . PRO A 1 79 ? -9.698 2.023 -15.419 1.00 93.88 79 PRO A C 1
ATOM 607 O O . PRO A 1 79 ? -9.614 1.750 -16.623 1.00 93.88 79 PRO A O 1
ATOM 610 N N . PRO A 1 80 ? -10.445 1.275 -14.579 1.00 94.56 80 PRO A N 1
ATOM 611 C CA . PRO A 1 80 ? -11.193 0.112 -15.041 1.00 94.56 80 PRO A CA 1
ATOM 612 C C . PRO A 1 80 ? -12.192 0.508 -16.136 1.00 94.56 80 PRO A C 1
ATOM 614 O O . PRO A 1 80 ? -12.853 1.545 -16.055 1.00 94.56 80 PRO A O 1
ATOM 617 N N . GLY A 1 81 ? -12.337 -0.346 -17.155 1.00 93.44 81 GLY A N 1
ATOM 618 C CA . GLY A 1 81 ? -13.229 -0.082 -18.293 1.00 93.44 81 GLY A CA 1
ATOM 619 C C . GLY A 1 81 ? -14.709 0.054 -17.913 1.00 93.44 81 GLY A C 1
ATOM 620 O O . GLY A 1 81 ? -15.490 0.646 -18.656 1.00 93.44 81 GLY A O 1
ATOM 621 N N . THR A 1 82 ? -15.092 -0.459 -16.745 1.00 94.00 82 THR A N 1
ATOM 622 C CA . THR A 1 82 ? -16.416 -0.290 -16.143 1.00 94.00 82 THR A CA 1
ATOM 623 C C . THR A 1 82 ? -16.273 0.138 -14.684 1.00 94.00 82 THR A C 1
ATOM 625 O O . THR A 1 82 ? -15.401 -0.402 -14.000 1.00 94.00 82 THR A O 1
ATOM 628 N N . PRO A 1 83 ? -17.136 1.036 -14.171 1.00 95.88 83 PRO A N 1
ATOM 629 C CA . PRO A 1 83 ? -17.140 1.388 -12.756 1.00 95.88 83 PRO A CA 1
ATOM 630 C C . PRO A 1 83 ? -17.290 0.155 -11.862 1.00 95.88 83 PRO A C 1
ATOM 632 O O . PRO A 1 83 ? -18.119 -0.716 -12.126 1.00 95.88 83 PRO A O 1
ATOM 635 N N . ILE A 1 84 ? -16.498 0.109 -10.794 1.00 97.00 84 ILE A N 1
ATOM 636 C CA . ILE A 1 84 ? -16.543 -0.941 -9.778 1.00 97.00 84 ILE A CA 1
ATOM 637 C C . ILE A 1 84 ? -17.171 -0.326 -8.525 1.00 97.00 84 ILE A C 1
ATOM 639 O O . ILE A 1 84 ? -16.708 0.705 -8.039 1.00 97.00 84 ILE A O 1
ATOM 643 N N . ASP A 1 85 ? -18.247 -0.932 -8.019 1.00 97.38 85 ASP A N 1
ATOM 644 C CA . ASP A 1 85 ? -18.928 -0.447 -6.814 1.00 97.38 85 ASP A CA 1
ATOM 645 C C . ASP A 1 85 ? -17.964 -0.370 -5.616 1.00 97.38 85 ASP A C 1
ATOM 647 O O . ASP A 1 85 ? -17.150 -1.272 -5.414 1.00 97.38 85 ASP A O 1
ATOM 651 N N . ARG A 1 86 ? -18.058 0.712 -4.829 1.00 97.56 86 ARG A N 1
ATOM 652 C CA . ARG A 1 86 ? -17.174 1.036 -3.687 1.00 97.56 86 ARG A CA 1
ATOM 653 C C . ARG A 1 86 ? -15.674 1.121 -4.007 1.00 97.56 86 ARG A C 1
ATOM 655 O O . ARG A 1 86 ? -14.863 1.143 -3.081 1.00 97.56 86 ARG A O 1
ATOM 662 N N . LEU A 1 87 ? -15.298 1.231 -5.279 1.00 98.38 87 LEU A N 1
ATOM 663 C CA . LEU A 1 87 ? -13.927 1.495 -5.701 1.00 98.38 87 LEU A CA 1
ATOM 664 C C . LEU A 1 87 ? -13.828 2.876 -6.350 1.00 98.38 87 LEU A C 1
ATOM 666 O O . LEU A 1 87 ? -14.554 3.196 -7.288 1.00 98.38 87 LEU A O 1
ATOM 670 N N . THR A 1 88 ? -12.882 3.681 -5.874 1.00 98.31 88 THR A N 1
ATOM 671 C CA . THR A 1 88 ? -12.503 4.954 -6.496 1.00 98.31 88 THR A CA 1
ATOM 672 C C . THR A 1 88 ? -11.105 4.825 -7.081 1.00 98.31 88 THR A C 1
ATOM 674 O O . THR A 1 88 ? -10.159 4.522 -6.356 1.00 98.31 88 THR A O 1
ATOM 677 N N . PHE A 1 89 ? -10.967 5.069 -8.383 1.00 98.00 89 PHE A N 1
ATOM 678 C CA . PHE A 1 89 ? -9.675 5.051 -9.064 1.00 98.00 89 PHE A CA 1
ATOM 679 C C . PHE A 1 89 ? -9.064 6.454 -9.121 1.00 98.00 89 PHE A C 1
ATOM 681 O O . PHE A 1 89 ? -9.732 7.419 -9.496 1.00 98.00 89 PHE A O 1
ATOM 688 N N . HIS A 1 90 ? -7.778 6.554 -8.801 1.00 96.56 90 HIS A N 1
ATOM 689 C CA . HIS A 1 90 ? -6.998 7.784 -8.801 1.00 96.56 90 HIS A CA 1
ATOM 690 C C . HIS A 1 90 ? -5.784 7.611 -9.715 1.00 96.56 90 HIS A C 1
ATOM 692 O O . HIS A 1 90 ? -4.898 6.808 -9.428 1.00 96.56 90 HIS A O 1
ATOM 698 N N . GLN A 1 91 ? -5.710 8.412 -10.783 1.00 93.12 91 GLN A N 1
ATOM 699 C CA . GLN A 1 91 ? -4.571 8.416 -11.709 1.00 93.12 91 GLN A CA 1
ATOM 700 C C . GLN A 1 91 ? -3.365 9.174 -11.119 1.00 93.12 91 GLN A C 1
ATOM 702 O O . GLN A 1 91 ? -2.949 10.206 -11.647 1.00 93.12 91 GLN A O 1
ATOM 707 N N . ILE A 1 92 ? -2.841 8.712 -9.983 1.00 91.81 92 ILE A N 1
ATOM 708 C CA . ILE A 1 92 ? -1.702 9.309 -9.273 1.00 91.81 92 ILE A CA 1
ATOM 709 C C . ILE A 1 92 ? -0.788 8.211 -8.716 1.00 91.81 92 ILE A C 1
ATOM 711 O O . ILE A 1 92 ? -1.251 7.125 -8.376 1.00 91.81 92 ILE A O 1
ATOM 715 N N . CYS A 1 93 ? 0.502 8.508 -8.601 1.00 89.88 93 CYS A N 1
ATOM 716 C CA . CYS A 1 93 ? 1.462 7.714 -7.851 1.00 89.88 93 CYS A CA 1
ATOM 717 C C . CYS A 1 93 ? 1.521 8.221 -6.401 1.00 89.88 93 CYS A C 1
ATOM 719 O O . CYS A 1 93 ? 1.324 9.416 -6.145 1.00 89.88 93 CYS A O 1
ATOM 721 N N . LEU A 1 94 ? 1.858 7.339 -5.460 1.00 90.69 94 LEU A N 1
ATOM 722 C CA . LEU A 1 94 ? 2.190 7.744 -4.093 1.00 90.69 94 LEU A CA 1
ATOM 723 C C . LEU A 1 94 ? 3.700 7.761 -3.859 1.00 90.69 94 LEU A C 1
ATOM 725 O O . LEU A 1 94 ? 4.443 7.029 -4.511 1.00 90.69 94 LEU A O 1
ATOM 729 N N . GLY A 1 95 ? 4.126 8.598 -2.915 1.00 85.19 95 GLY A N 1
ATOM 730 C CA . GLY A 1 95 ? 5.531 8.839 -2.596 1.00 85.19 95 GLY A CA 1
ATOM 731 C C . GLY A 1 95 ? 6.065 10.102 -3.270 1.00 85.19 95 GLY A C 1
ATOM 732 O O . GLY A 1 95 ? 5.318 11.039 -3.569 1.00 85.19 95 GLY A O 1
ATOM 733 N N . ASP A 1 96 ? 7.373 10.135 -3.497 1.00 75.88 96 ASP A N 1
ATOM 734 C CA . ASP A 1 96 ? 8.061 11.225 -4.182 1.00 75.88 96 ASP A CA 1
ATOM 735 C C . ASP A 1 96 ? 8.467 10.851 -5.614 1.00 75.88 96 ASP A C 1
ATOM 737 O O . ASP A 1 96 ? 8.619 9.682 -5.946 1.00 75.88 96 ASP A O 1
ATOM 741 N N . ALA A 1 97 ? 8.671 11.867 -6.458 1.00 66.44 97 ALA A N 1
ATOM 742 C CA . ALA A 1 97 ? 9.272 11.719 -7.787 1.00 66.44 97 ALA A CA 1
ATOM 743 C C . ALA A 1 97 ? 10.814 11.796 -7.725 1.00 66.44 97 ALA A C 1
ATOM 745 O O . ALA A 1 97 ? 11.453 12.303 -8.655 1.00 66.44 97 ALA A O 1
ATOM 746 N N . SER A 1 98 ? 11.424 11.441 -6.586 1.00 64.56 98 SER A N 1
ATOM 747 C CA . SER A 1 98 ? 12.839 11.729 -6.342 1.00 64.56 98 SER A CA 1
ATOM 748 C C . SER A 1 98 ? 13.760 10.920 -7.249 1.00 64.56 98 SER A C 1
ATOM 750 O O . SER A 1 98 ? 13.402 9.903 -7.844 1.00 64.56 98 SER A O 1
ATOM 752 N N . THR A 1 99 ? 15.018 11.354 -7.315 1.00 59.25 99 THR A N 1
ATOM 753 C CA . THR A 1 99 ? 16.072 10.610 -8.005 1.00 59.25 99 THR A CA 1
ATOM 754 C C . THR A 1 99 ? 16.242 9.199 -7.435 1.00 59.25 99 THR A C 1
ATOM 756 O O . THR A 1 99 ? 16.608 8.309 -8.191 1.00 59.25 99 THR A O 1
ATOM 759 N N . LEU A 1 100 ? 15.939 8.961 -6.148 1.00 59.56 100 LEU A N 1
ATOM 760 C CA . LEU A 1 100 ? 15.988 7.615 -5.564 1.00 59.56 100 LEU A CA 1
ATOM 761 C C . LEU A 1 100 ? 15.017 6.673 -6.278 1.00 59.56 100 LEU A C 1
ATOM 763 O O . LEU A 1 100 ? 15.405 5.567 -6.631 1.00 59.56 100 LEU A O 1
ATOM 767 N N . GLN A 1 101 ? 13.813 7.141 -6.605 1.00 61.81 101 GLN A N 1
ATOM 768 C CA . GLN A 1 101 ? 12.848 6.349 -7.365 1.00 61.81 101 GLN A CA 1
ATOM 769 C C . GLN A 1 101 ? 13.362 5.992 -8.771 1.00 61.81 101 GLN A C 1
ATOM 771 O O . GLN A 1 101 ? 13.120 4.889 -9.250 1.00 61.81 101 GLN A O 1
ATOM 776 N N . LYS A 1 102 ? 14.145 6.876 -9.409 1.00 62.12 102 LYS A N 1
ATOM 777 C CA . LYS A 1 102 ? 14.797 6.593 -10.704 1.00 62.12 102 LYS A CA 1
ATOM 778 C C . LYS A 1 102 ? 15.892 5.525 -10.611 1.00 62.12 102 LYS A C 1
ATOM 780 O O . LYS A 1 102 ? 16.170 4.874 -11.609 1.00 62.12 102 LYS A O 1
ATOM 785 N N . PHE A 1 103 ? 16.524 5.367 -9.447 1.00 57.62 103 PHE A N 1
ATOM 786 C CA . PHE A 1 103 ? 17.561 4.355 -9.219 1.00 57.62 103 PHE A CA 1
ATOM 787 C C . PHE A 1 103 ? 17.000 2.983 -8.826 1.00 57.62 103 PHE A C 1
ATOM 789 O O . PHE A 1 103 ? 17.706 1.995 -8.976 1.00 57.62 103 PHE A O 1
ATOM 796 N N . MET A 1 104 ? 15.767 2.918 -8.317 1.00 58.31 104 MET A N 1
ATOM 797 C CA . MET A 1 104 ? 15.160 1.683 -7.799 1.00 58.31 104 MET A CA 1
ATOM 798 C C . MET A 1 104 ? 14.238 0.977 -8.810 1.00 58.31 104 MET A C 1
ATOM 800 O O . MET A 1 104 ? 13.760 -0.118 -8.535 1.00 58.31 104 MET A O 1
ATOM 804 N N . TYR A 1 105 ? 14.001 1.589 -9.974 1.00 61.19 105 TYR A N 1
ATOM 805 C CA . TYR A 1 105 ? 13.093 1.115 -11.022 1.00 61.19 105 TYR A CA 1
ATOM 806 C C . TYR A 1 105 ? 13.912 0.754 -12.287 1.00 61.19 105 TYR A C 1
ATOM 808 O O . TYR A 1 105 ? 14.477 1.661 -12.903 1.00 61.19 105 TYR A O 1
ATOM 816 N N . PRO A 1 106 ? 14.020 -0.520 -12.718 1.00 53.06 106 PRO A N 1
ATOM 817 C CA . PRO A 1 106 ? 14.650 -0.940 -13.955 1.00 53.06 106 PRO A CA 1
ATOM 818 C C . PRO A 1 106 ? 13.745 -0.465 -15.084 1.00 53.06 106 PRO A C 1
ATOM 820 O O . PRO A 1 106 ? 12.626 -0.919 -15.309 1.00 53.06 106 PRO A O 1
ATOM 823 N N . TYR A 1 107 ? 14.217 0.594 -15.715 1.00 55.62 107 TYR A N 1
ATOM 824 C CA . TYR A 1 107 ? 13.361 1.582 -16.332 1.00 55.62 107 TYR A CA 1
ATOM 825 C C . TYR A 1 107 ? 13.082 1.271 -17.809 1.00 55.62 107 TYR A C 1
ATOM 827 O O . TYR A 1 107 ? 14.011 1.033 -18.581 1.00 55.62 107 TYR A O 1
ATOM 835 N N . ASN A 1 108 ? 11.817 1.357 -18.245 1.00 50.62 108 ASN A N 1
ATOM 836 C CA . ASN A 1 108 ? 11.486 1.504 -19.667 1.00 50.62 108 ASN A CA 1
ATOM 837 C C . ASN A 1 108 ? 11.510 3.007 -20.031 1.00 50.62 108 ASN A C 1
ATOM 839 O O . ASN A 1 108 ? 10.690 3.758 -19.505 1.00 50.62 108 ASN A O 1
ATOM 843 N N . PRO A 1 109 ? 12.364 3.473 -20.964 1.00 49.66 109 PRO A N 1
ATOM 844 C CA . PRO A 1 109 ? 12.501 4.895 -21.327 1.00 49.66 109 PRO A CA 1
ATOM 845 C C . PRO A 1 109 ? 11.201 5.610 -21.748 1.00 49.66 109 PRO A C 1
ATOM 847 O O . PRO A 1 109 ? 11.133 6.838 -21.783 1.00 49.66 109 PRO A O 1
ATOM 850 N N . GLN A 1 110 ? 10.148 4.871 -22.110 1.00 49.94 110 GLN A N 1
ATOM 851 C CA . GLN A 1 110 ? 8.887 5.445 -22.589 1.00 49.94 110 GLN A CA 1
ATOM 852 C C . GLN A 1 110 ? 7.992 5.989 -21.458 1.00 49.94 110 GLN A C 1
ATOM 854 O O . GLN A 1 110 ? 7.248 6.946 -21.692 1.00 49.94 110 GLN A O 1
ATOM 859 N N . SER A 1 111 ? 8.080 5.454 -20.232 1.00 52.19 111 SER A N 1
ATOM 860 C CA . SER A 1 111 ? 7.350 5.969 -19.056 1.00 52.19 111 SER A CA 1
ATOM 861 C C . SER A 1 111 ? 8.029 7.192 -18.409 1.00 52.19 111 SER A C 1
ATOM 863 O O . SER A 1 111 ? 7.368 7.948 -17.687 1.00 52.19 111 SER A O 1
ATOM 865 N N . GLU A 1 112 ? 9.295 7.461 -18.763 1.00 54.22 112 GLU A N 1
ATOM 866 C CA . GLU A 1 112 ? 10.164 8.514 -18.195 1.00 54.22 112 GLU A CA 1
ATOM 867 C C . GLU A 1 112 ? 9.585 9.907 -18.363 1.00 54.22 112 GLU A C 1
ATOM 869 O O . GLU A 1 112 ? 9.552 10.718 -17.435 1.00 54.22 112 GLU A O 1
ATOM 874 N N . ASN A 1 113 ? 9.068 10.181 -19.557 1.00 56.44 113 ASN A N 1
ATOM 875 C CA . ASN A 1 113 ? 8.790 11.554 -19.937 1.00 56.44 113 ASN A CA 1
ATOM 876 C C . ASN A 1 113 ? 7.432 12.071 -19.467 1.00 56.44 113 ASN A C 1
ATOM 878 O O . ASN A 1 113 ? 7.269 13.283 -19.338 1.00 56.44 113 ASN A O 1
ATOM 882 N N . ARG A 1 114 ? 6.456 11.191 -19.208 1.00 63.16 114 ARG A N 1
ATOM 883 C CA . ARG A 1 114 ? 5.089 11.619 -18.868 1.00 63.16 114 ARG A CA 1
ATOM 884 C C . ARG A 1 114 ? 4.868 11.768 -17.365 1.00 63.16 114 ARG A C 1
ATOM 886 O O . ARG A 1 114 ? 4.252 12.747 -16.954 1.00 63.16 114 ARG A O 1
ATOM 893 N N . ILE A 1 115 ? 5.325 10.799 -16.573 1.00 68.31 115 ILE A N 1
ATOM 894 C CA . ILE A 1 115 ? 4.956 10.690 -15.154 1.00 68.31 115 ILE A CA 1
ATOM 895 C C . ILE A 1 115 ? 6.020 11.360 -14.280 1.00 68.31 115 ILE A C 1
ATOM 897 O O . ILE A 1 115 ? 5.719 12.302 -13.556 1.00 68.31 115 ILE A O 1
ATOM 901 N N . PHE A 1 116 ? 7.286 10.965 -14.417 1.00 67.75 116 PHE A N 1
ATOM 902 C CA . PHE A 1 116 ? 8.365 11.395 -13.517 1.00 67.75 116 PHE A CA 1
ATOM 903 C C . PHE A 1 116 ? 8.858 12.826 -13.765 1.00 67.75 116 PHE A C 1
ATOM 905 O O . PHE A 1 116 ? 9.419 13.451 -12.868 1.00 67.75 116 PHE A O 1
ATOM 912 N N . ASN A 1 117 ? 8.604 13.381 -14.952 1.00 67.31 117 ASN A N 1
ATOM 913 C CA . ASN A 1 117 ? 8.835 14.802 -15.233 1.00 67.31 117 ASN A CA 1
ATOM 914 C C . ASN A 1 117 ? 7.662 15.696 -14.806 1.00 67.31 117 ASN A C 1
ATOM 916 O O . ASN A 1 117 ? 7.755 16.920 -14.897 1.00 67.31 117 ASN A O 1
ATOM 920 N N . ASN A 1 118 ? 6.557 15.109 -14.344 1.00 72.44 118 ASN A N 1
ATOM 921 C CA . ASN A 1 118 ? 5.386 15.846 -13.912 1.00 72.44 118 ASN A CA 1
ATOM 922 C C . ASN A 1 118 ? 5.031 15.492 -12.464 1.00 72.44 118 ASN A C 1
ATOM 924 O O . ASN A 1 118 ? 4.216 14.614 -12.188 1.00 72.44 118 ASN A O 1
ATOM 928 N N . ALA A 1 119 ? 5.592 16.268 -11.534 1.00 72.31 119 ALA A N 1
ATOM 929 C CA . ALA A 1 119 ? 5.362 16.125 -10.098 1.00 72.31 119 ALA A CA 1
ATOM 930 C C . ALA A 1 119 ? 3.876 16.175 -9.683 1.00 72.31 119 ALA A C 1
ATOM 932 O O . ALA A 1 119 ? 3.548 15.743 -8.583 1.00 72.31 119 ALA A O 1
ATOM 933 N N . SER A 1 120 ? 2.961 16.660 -10.537 1.00 79.00 120 SER A N 1
ATOM 934 C CA . SER A 1 120 ? 1.520 16.638 -10.235 1.00 79.00 120 SER A CA 1
ATOM 935 C C . SER A 1 120 ? 0.921 15.229 -10.156 1.00 79.00 120 SER A C 1
ATOM 937 O O . SER A 1 120 ? -0.125 15.067 -9.529 1.00 79.00 120 SER A O 1
ATOM 939 N N . PHE A 1 121 ? 1.586 14.216 -10.727 1.00 81.38 121 PHE A N 1
ATOM 940 C CA . PHE A 1 121 ? 1.178 12.819 -10.574 1.00 81.38 121 PHE A CA 1
ATOM 941 C C . PHE A 1 121 ? 1.509 12.241 -9.201 1.00 81.38 121 PHE A C 1
ATOM 943 O O . PHE A 1 121 ? 0.963 11.200 -8.871 1.00 81.38 121 PHE A O 1
ATOM 950 N N . PHE A 1 122 ? 2.361 12.883 -8.400 1.00 87.94 122 PHE A N 1
ATOM 951 C CA . PHE A 1 122 ? 2.819 12.334 -7.127 1.00 87.94 122 PHE A CA 1
ATOM 952 C C . PHE A 1 122 ? 2.133 13.014 -5.946 1.00 87.94 122 PHE A C 1
ATOM 954 O O . PHE A 1 122 ? 2.013 14.244 -5.883 1.00 87.94 122 PHE A O 1
ATOM 961 N N . LYS A 1 123 ? 1.688 12.209 -4.979 1.00 91.81 123 LYS A N 1
ATOM 962 C CA . LYS A 1 123 ? 1.171 12.692 -3.696 1.00 91.81 123 LYS A CA 1
ATOM 963 C C . LYS A 1 123 ? 1.764 11.894 -2.541 1.00 91.81 123 LYS A C 1
ATOM 965 O O . LYS A 1 123 ? 1.954 10.687 -2.647 1.00 91.81 123 LYS A O 1
ATOM 970 N N . SER A 1 124 ? 1.987 12.571 -1.418 1.00 90.88 124 SER A N 1
ATOM 971 C CA . SER A 1 124 ? 2.317 11.892 -0.169 1.00 90.88 124 SER A CA 1
ATOM 972 C C . SER A 1 124 ? 1.108 11.145 0.397 1.00 90.88 124 SER A C 1
ATOM 974 O O . SER A 1 124 ? -0.049 11.478 0.110 1.00 90.88 124 SER A O 1
A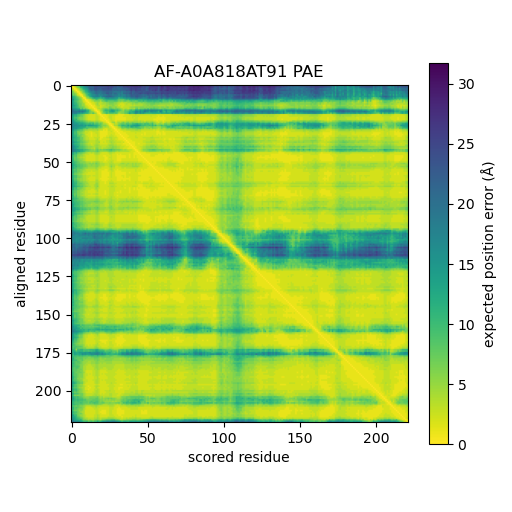TOM 976 N N . PHE A 1 125 ? 1.382 10.159 1.245 1.00 91.62 125 PHE A N 1
ATOM 977 C CA . PHE A 1 125 ? 0.387 9.370 1.953 1.00 91.62 125 PHE A CA 1
ATOM 978 C C . PHE A 1 125 ? -0.501 10.248 2.854 1.00 91.62 125 PHE A C 1
ATOM 980 O O . PHE A 1 125 ? -1.727 10.184 2.774 1.00 91.62 125 PHE A O 1
ATOM 987 N N . ASP A 1 126 ? 0.088 11.154 3.642 1.00 91.19 126 ASP A N 1
ATOM 988 C CA . ASP A 1 126 ? -0.662 12.128 4.455 1.00 91.19 126 ASP A CA 1
ATOM 989 C C . ASP A 1 126 ? -1.575 13.029 3.609 1.00 91.19 126 ASP A C 1
ATOM 991 O O . ASP A 1 126 ? -2.714 13.320 3.988 1.00 91.19 126 ASP A O 1
ATOM 995 N N . LYS A 1 127 ? -1.118 13.437 2.418 1.00 92.50 127 LYS A N 1
ATOM 996 C CA . LYS A 1 127 ? -1.921 14.278 1.528 1.00 92.50 127 LYS A CA 1
ATOM 997 C C . LYS A 1 127 ? -3.179 13.553 1.064 1.00 92.50 127 LYS A C 1
ATOM 999 O O . LYS A 1 127 ? -4.254 14.150 1.106 1.00 92.50 127 LYS A O 1
ATOM 1004 N N . ILE A 1 128 ? -3.078 12.285 0.661 1.00 94.44 128 ILE A N 1
ATOM 1005 C CA . ILE A 1 128 ? -4.262 11.532 0.223 1.00 94.44 128 ILE A CA 1
ATOM 1006 C C . ILE A 1 128 ? -5.203 11.192 1.382 1.00 94.44 128 ILE A C 1
ATOM 1008 O O . ILE A 1 128 ? -6.413 11.152 1.177 1.00 94.44 128 ILE A O 1
ATOM 1012 N N . LEU A 1 129 ? -4.700 11.000 2.605 1.00 93.94 129 LEU A N 1
ATOM 1013 C CA . LEU A 1 129 ? -5.559 10.867 3.786 1.00 93.94 129 LEU A CA 1
ATOM 1014 C C . LEU A 1 129 ? -6.403 12.128 3.990 1.00 93.94 129 LEU A C 1
ATOM 1016 O O . LEU A 1 129 ? -7.627 12.047 4.091 1.00 93.94 129 LEU A O 1
ATOM 1020 N N . LYS A 1 130 ? -5.762 13.303 3.958 1.00 93.94 130 LYS A N 1
ATOM 1021 C CA . LYS A 1 130 ? -6.425 14.605 4.119 1.00 93.94 130 LYS A CA 1
ATOM 1022 C C . LYS A 1 130 ? -7.429 14.901 3.009 1.00 93.94 130 LYS A C 1
ATOM 1024 O O . LYS A 1 130 ? -8.541 15.337 3.296 1.00 93.94 130 LYS A O 1
ATOM 10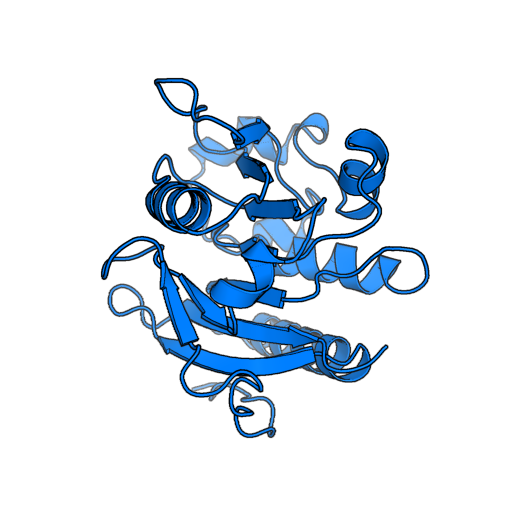29 N N . GLU A 1 131 ? -7.060 14.662 1.753 1.00 94.69 131 GLU A N 1
ATOM 1030 C CA . GLU A 1 131 ? -7.936 14.909 0.601 1.00 94.69 131 GLU A CA 1
ATOM 1031 C C . GLU A 1 131 ? -9.183 14.015 0.619 1.00 94.69 131 GLU A C 1
ATOM 1033 O O . GLU A 1 131 ? -10.284 14.503 0.357 1.00 94.69 131 GLU A O 1
ATOM 1038 N N . ASN A 1 132 ? -9.030 12.736 0.978 1.00 95.62 132 ASN A N 1
ATOM 1039 C CA . ASN A 1 132 ? -10.158 11.809 1.089 1.00 95.62 132 ASN A CA 1
ATOM 1040 C C . ASN A 1 132 ? -10.901 11.909 2.431 1.00 95.62 132 ASN A C 1
ATOM 1042 O O . ASN A 1 132 ? -11.948 11.289 2.588 1.00 95.62 132 ASN A O 1
ATOM 1046 N N . LYS A 1 133 ? -10.397 12.705 3.386 1.00 95.62 133 LYS A N 1
ATOM 1047 C CA . LYS A 1 133 ? -10.934 12.824 4.754 1.00 95.62 133 LYS A CA 1
ATOM 1048 C C . LYS A 1 133 ? -10.973 11.475 5.482 1.00 95.62 133 LYS A C 1
ATOM 1050 O O . LYS A 1 133 ? -11.923 11.174 6.200 1.00 95.62 133 LYS A O 1
ATOM 1055 N N . HIS A 1 134 ? -9.946 10.658 5.269 1.00 95.25 134 HIS A N 1
ATOM 1056 C CA . HIS A 1 134 ? -9.787 9.380 5.949 1.00 95.25 134 HIS A CA 1
ATOM 1057 C C . HIS A 1 134 ? -8.896 9.547 7.173 1.00 95.25 134 HIS A C 1
ATOM 1059 O O . HIS A 1 134 ? -7.760 10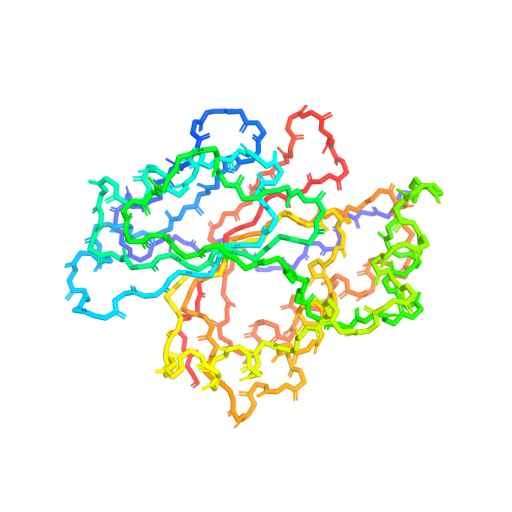.008 7.068 1.00 95.25 134 HIS A O 1
ATOM 1065 N N . GLU A 1 135 ? -9.413 9.147 8.329 1.00 92.75 135 GLU A N 1
ATOM 1066 C CA . GLU A 1 135 ? -8.673 9.146 9.594 1.00 92.75 135 GLU A CA 1
ATOM 1067 C C . GLU A 1 135 ? -7.944 7.820 9.830 1.00 92.75 135 GLU A C 1
ATOM 1069 O O . GLU A 1 135 ? -7.002 7.761 10.614 1.00 92.75 135 GLU A O 1
ATOM 1074 N N . GLU A 1 136 ? -8.349 6.756 9.135 1.00 93.38 136 GLU A N 1
ATOM 1075 C CA . GLU A 1 136 ? -7.813 5.407 9.296 1.00 93.38 136 GLU A CA 1
ATOM 1076 C C . GLU A 1 136 ? -7.700 4.699 7.948 1.00 93.38 136 GLU A C 1
ATOM 1078 O O . GLU A 1 136 ? -8.540 4.866 7.062 1.00 93.38 136 GLU A O 1
ATOM 1083 N N . VAL A 1 137 ? -6.667 3.868 7.810 1.00 96.31 137 VAL A N 1
ATOM 1084 C CA . VAL A 1 137 ? -6.487 2.955 6.677 1.00 96.31 137 VAL A CA 1
ATOM 1085 C C . VAL A 1 137 ? -6.324 1.557 7.243 1.00 96.31 137 VAL A C 1
ATOM 1087 O O . VAL A 1 137 ? -5.453 1.295 8.066 1.00 96.31 137 VAL A O 1
ATOM 1090 N N . HIS A 1 138 ? -7.183 0.643 6.816 1.00 97.56 138 HIS A N 1
ATOM 1091 C CA . HIS A 1 138 ? -7.204 -0.712 7.355 1.00 97.56 138 HIS A CA 1
ATOM 1092 C C . HIS A 1 138 ? -6.187 -1.583 6.622 1.00 97.56 138 HIS A C 1
ATOM 1094 O O . HIS A 1 138 ? -5.467 -2.365 7.242 1.00 97.56 138 HIS A O 1
ATOM 1100 N N . ILE A 1 139 ? -6.102 -1.419 5.300 1.00 98.25 139 ILE A N 1
ATOM 1101 C CA . ILE A 1 139 ? -5.169 -2.152 4.448 1.00 98.25 139 ILE A CA 1
ATOM 1102 C C . ILE A 1 139 ? -4.472 -1.176 3.512 1.00 98.25 139 ILE A C 1
ATOM 1104 O O . ILE A 1 139 ? -5.125 -0.401 2.813 1.00 98.25 139 ILE A O 1
ATOM 1108 N N . LEU A 1 140 ? -3.149 -1.277 3.468 1.00 98.38 140 LEU A N 1
ATOM 1109 C CA . LEU A 1 140 ? -2.323 -0.753 2.394 1.00 98.38 140 LEU A CA 1
ATOM 1110 C C . LEU A 1 140 ? -1.801 -1.930 1.563 1.00 98.38 140 LEU A C 1
ATOM 1112 O O . LEU A 1 140 ? -0.956 -2.686 2.040 1.00 98.38 140 LEU A O 1
ATOM 1116 N N . LYS A 1 141 ? -2.319 -2.092 0.343 1.00 98.12 141 LYS A N 1
ATOM 1117 C CA . LYS A 1 141 ? -1.786 -3.011 -0.670 1.00 98.12 141 LYS A CA 1
ATOM 1118 C C . LYS A 1 141 ? -0.837 -2.247 -1.585 1.00 98.12 141 LYS A C 1
ATOM 1120 O O . LYS A 1 141 ? -1.214 -1.180 -2.065 1.00 98.12 141 LYS A O 1
ATOM 1125 N N . MET A 1 142 ? 0.356 -2.774 -1.851 1.00 96.69 142 MET A N 1
ATOM 1126 C CA . MET A 1 142 ? 1.298 -2.161 -2.794 1.00 96.69 142 MET A CA 1
ATOM 1127 C C . MET A 1 142 ? 1.926 -3.191 -3.720 1.00 96.69 142 MET A C 1
ATOM 1129 O O . MET A 1 142 ? 2.366 -4.249 -3.283 1.00 96.69 142 MET A O 1
ATOM 1133 N N . ASP A 1 143 ? 1.934 -2.856 -4.997 1.00 93.75 143 ASP A N 1
ATOM 1134 C CA . ASP A 1 143 ? 2.598 -3.604 -6.053 1.00 93.75 143 ASP A CA 1
ATOM 1135 C C . ASP A 1 143 ? 2.872 -2.614 -7.185 1.00 93.75 143 ASP A C 1
ATOM 1137 O O . ASP A 1 143 ? 2.022 -2.347 -8.030 1.00 93.75 143 ASP A O 1
ATOM 1141 N N . ILE A 1 144 ? 3.963 -1.875 -7.038 1.00 91.00 144 ILE A N 1
ATOM 1142 C CA . ILE A 1 144 ? 4.279 -0.672 -7.811 1.00 91.00 144 ILE A CA 1
ATOM 1143 C C . ILE A 1 144 ? 5.721 -0.694 -8.303 1.00 91.00 144 ILE A C 1
ATOM 1145 O O . ILE A 1 144 ? 6.329 0.367 -8.478 1.00 91.00 144 ILE A O 1
ATOM 1149 N N . GLU A 1 145 ? 6.245 -1.892 -8.560 1.00 86.75 145 GLU A N 1
ATOM 1150 C CA . GLU A 1 145 ? 7.451 -2.102 -9.359 1.00 86.75 145 GLU A CA 1
ATOM 1151 C C . GLU A 1 145 ? 8.664 -1.329 -8.791 1.00 86.75 145 GLU A C 1
ATOM 1153 O O . GLU A 1 145 ? 9.382 -0.632 -9.500 1.00 86.75 145 GLU A O 1
ATOM 1158 N N . GLY A 1 146 ? 8.871 -1.357 -7.472 1.00 83.44 146 GLY A N 1
ATOM 1159 C CA . GLY A 1 146 ? 9.972 -0.665 -6.783 1.00 83.44 146 GLY A CA 1
ATOM 1160 C C . GLY A 1 146 ? 9.585 0.687 -6.177 1.00 83.44 146 GLY A C 1
ATOM 1161 O O . GLY A 1 146 ? 10.326 1.248 -5.362 1.00 83.44 146 GLY A O 1
ATOM 1162 N N . GLY A 1 147 ? 8.401 1.213 -6.502 1.00 85.31 147 GLY A N 1
ATOM 1163 C CA . GLY A 1 147 ? 7.861 2.417 -5.870 1.00 85.31 147 GLY A CA 1
ATOM 1164 C C . GLY A 1 147 ? 7.585 2.266 -4.366 1.00 85.31 147 GLY A C 1
ATOM 1165 O O . GLY A 1 147 ? 7.454 3.279 -3.673 1.00 85.31 147 GLY A O 1
ATOM 1166 N N . GLU A 1 148 ? 7.534 1.038 -3.837 1.00 90.81 148 GLU A N 1
ATOM 1167 C CA . GLU A 1 148 ? 7.170 0.738 -2.447 1.00 90.81 148 GLU A CA 1
ATOM 1168 C C . GLU A 1 148 ? 8.089 1.455 -1.465 1.00 90.81 148 GLU A C 1
ATOM 1170 O O . GLU A 1 148 ? 7.629 2.014 -0.473 1.00 90.81 148 GLU A O 1
ATOM 1175 N N . TYR A 1 149 ? 9.388 1.506 -1.761 1.00 88.25 149 TYR A N 1
ATOM 1176 C CA . TYR A 1 149 ? 10.375 2.132 -0.886 1.00 88.25 149 TYR A CA 1
ATOM 1177 C C . TYR A 1 149 ? 10.184 3.647 -0.762 1.00 88.25 149 TYR A C 1
ATOM 1179 O O . TYR A 1 149 ? 10.414 4.196 0.314 1.00 88.25 149 TYR A O 1
ATOM 1187 N N . SER A 1 150 ? 9.722 4.322 -1.823 1.00 86.56 150 SER A N 1
ATOM 1188 C CA . SER A 1 150 ? 9.390 5.754 -1.770 1.00 86.56 150 SER A CA 1
ATOM 1189 C C . SER A 1 150 ? 8.137 5.989 -0.920 1.00 86.56 150 SER A C 1
ATOM 1191 O O . SER A 1 150 ? 8.120 6.876 -0.066 1.00 86.56 150 SER A O 1
ATOM 1193 N N . VAL A 1 151 ? 7.120 5.129 -1.063 1.00 91.12 151 VAL A N 1
ATOM 1194 C CA . VAL A 1 151 ? 5.918 5.174 -0.214 1.00 91.12 151 VAL A CA 1
ATOM 1195 C C . VAL A 1 151 ? 6.269 4.916 1.251 1.00 91.12 151 VAL A C 1
ATOM 1197 O O . VAL A 1 151 ? 5.807 5.643 2.128 1.00 91.12 151 VAL A O 1
ATOM 1200 N N . PHE A 1 152 ? 7.120 3.928 1.537 1.00 92.44 152 PHE A N 1
ATOM 1201 C CA . PHE A 1 152 ? 7.586 3.670 2.897 1.00 92.44 152 PHE A CA 1
ATOM 1202 C C . PHE A 1 152 ? 8.410 4.827 3.452 1.00 92.44 152 PHE A C 1
ATOM 1204 O O . PHE A 1 152 ? 8.193 5.203 4.599 1.00 92.44 152 PHE A O 1
ATOM 1211 N N . ALA A 1 153 ? 9.320 5.420 2.679 1.00 88.81 153 ALA A N 1
ATOM 1212 C CA . ALA A 1 153 ? 10.087 6.578 3.132 1.00 88.81 153 ALA A CA 1
ATOM 1213 C C . ALA A 1 153 ? 9.159 7.732 3.549 1.00 88.81 153 ALA A C 1
ATOM 1215 O O . ALA A 1 153 ? 9.308 8.275 4.645 1.00 88.81 153 ALA A O 1
ATOM 1216 N N . ASP A 1 154 ? 8.157 8.043 2.726 1.00 87.88 154 ASP A N 1
ATOM 1217 C CA . ASP A 1 154 ? 7.153 9.069 3.010 1.00 87.88 154 ASP A CA 1
ATOM 1218 C C . ASP A 1 154 ? 6.311 8.736 4.259 1.00 87.88 154 ASP A C 1
ATOM 1220 O O . ASP A 1 154 ? 6.211 9.551 5.182 1.00 87.88 154 ASP A O 1
ATOM 1224 N N . LEU A 1 155 ? 5.791 7.505 4.345 1.00 90.31 155 LEU A N 1
ATOM 1225 C CA . LEU A 1 155 ? 5.002 7.017 5.481 1.00 90.31 155 LEU A CA 1
ATOM 1226 C C . LEU A 1 155 ? 5.794 7.067 6.799 1.00 90.31 155 LEU A C 1
ATOM 1228 O O . LEU A 1 155 ? 5.292 7.544 7.819 1.00 90.31 155 LEU A O 1
ATOM 1232 N N . LEU A 1 156 ? 7.044 6.598 6.783 1.00 90.44 156 LEU A N 1
ATOM 1233 C CA . LEU A 1 156 ? 7.924 6.550 7.953 1.00 90.44 156 LEU A CA 1
ATOM 1234 C C . LEU A 1 156 ? 8.340 7.954 8.410 1.00 90.44 156 LEU A C 1
ATOM 1236 O O . LEU A 1 156 ? 8.406 8.209 9.612 1.00 90.44 156 LEU A O 1
ATOM 1240 N N . CYS A 1 157 ? 8.578 8.885 7.481 1.00 87.69 157 CYS A N 1
ATOM 1241 C CA . CYS A 1 157 ? 8.881 10.280 7.809 1.00 87.69 157 CYS A CA 1
ATOM 1242 C C . CYS A 1 157 ? 7.715 10.999 8.504 1.00 87.69 157 CYS A C 1
ATOM 1244 O O . CYS A 1 157 ? 7.945 11.916 9.294 1.00 87.69 157 CYS A O 1
ATOM 1246 N N . GLN A 1 158 ? 6.476 10.591 8.231 1.00 85.06 158 GLN A N 1
ATOM 1247 C CA . GLN A 1 158 ? 5.266 11.254 8.724 1.00 85.06 158 GLN A CA 1
ATOM 1248 C C . GLN A 1 158 ? 4.566 10.485 9.856 1.00 85.06 158 GLN A C 1
ATOM 1250 O O . GLN A 1 158 ? 3.507 10.912 10.324 1.00 85.06 158 GLN A O 1
ATOM 1255 N N . ALA A 1 159 ? 5.164 9.392 10.340 1.00 85.31 159 ALA A N 1
ATOM 1256 C CA . ALA A 1 159 ? 4.554 8.452 11.283 1.00 85.31 159 ALA A CA 1
ATOM 1257 C C . ALA A 1 159 ? 4.060 9.079 12.603 1.00 85.31 159 ALA A C 1
ATOM 1259 O O . ALA A 1 159 ? 3.096 8.593 13.185 1.00 85.31 159 ALA A O 1
ATOM 1260 N N . ASN A 1 160 ? 4.666 10.182 13.060 1.00 82.56 160 ASN A N 1
ATOM 1261 C CA . ASN A 1 160 ? 4.259 10.872 14.294 1.00 82.56 160 ASN A CA 1
ATOM 1262 C C . ASN A 1 160 ? 2.987 11.729 14.149 1.00 82.56 160 ASN A C 1
ATOM 1264 O O . ASN A 1 160 ? 2.437 12.169 15.155 1.00 82.56 160 ASN A O 1
ATOM 1268 N N . GLY A 1 161 ? 2.543 12.013 12.922 1.00 80.62 161 GLY A N 1
ATOM 1269 C CA . GLY A 1 161 ? 1.392 12.883 12.649 1.00 80.62 161 GLY A CA 1
ATOM 1270 C C . GLY A 1 161 ? 0.362 12.284 11.696 1.00 80.62 161 GLY A C 1
ATOM 1271 O O . GLY A 1 161 ? -0.597 12.967 11.351 1.00 80.62 161 GLY A O 1
ATOM 1272 N N . THR A 1 162 ? 0.562 11.035 11.272 1.00 82.06 162 THR A N 1
ATOM 1273 C CA . THR A 1 162 ? -0.227 10.383 10.223 1.00 82.06 162 THR A CA 1
ATOM 1274 C C . THR A 1 162 ? -0.761 9.053 10.718 1.00 82.06 162 THR A C 1
ATOM 1276 O O . THR A 1 162 ? -0.052 8.292 11.376 1.00 82.06 162 THR A O 1
ATOM 1279 N N . SER A 1 163 ? -2.012 8.756 10.375 1.00 88.00 163 SER A N 1
ATOM 1280 C CA . SER A 1 163 ? -2.599 7.448 10.644 1.00 88.00 163 SER A CA 1
ATOM 1281 C C . SER A 1 163 ? -1.917 6.383 9.789 1.00 88.00 163 SER A C 1
ATOM 1283 O O . SER A 1 163 ? -1.941 6.445 8.558 1.00 88.00 163 SER A O 1
ATOM 1285 N N . LEU A 1 164 ? -1.267 5.428 10.450 1.00 94.69 164 LEU A N 1
ATOM 1286 C CA . LEU A 1 164 ? -0.566 4.337 9.783 1.00 94.69 164 LEU A CA 1
ATOM 1287 C C . LEU A 1 164 ? -1.528 3.175 9.490 1.00 94.69 164 LEU A C 1
ATOM 1289 O O . LEU A 1 164 ? -2.373 2.873 10.339 1.00 94.69 164 LEU A O 1
ATOM 1293 N N . PRO A 1 165 ? -1.373 2.469 8.353 1.00 96.62 165 PRO A N 1
ATOM 1294 C CA . PRO A 1 165 ? -2.228 1.339 8.010 1.00 96.62 165 PRO A CA 1
ATOM 1295 C C . PRO A 1 165 ? -2.232 0.244 9.079 1.00 96.62 165 PRO A C 1
ATOM 1297 O O . PRO A 1 165 ? -1.171 -0.148 9.562 1.00 96.62 165 PRO A O 1
ATOM 1300 N N . TYR A 1 166 ? -3.384 -0.332 9.411 1.00 96.12 166 TYR A N 1
ATOM 1301 C CA . TYR A 1 166 ? -3.414 -1.463 10.350 1.00 96.12 166 TYR A CA 1
ATOM 1302 C C . TYR A 1 166 ? -2.685 -2.690 9.793 1.00 96.12 166 TYR A C 1
ATOM 1304 O O . TYR A 1 166 ? -1.984 -3.395 10.522 1.00 96.12 166 TYR A O 1
ATOM 1312 N N . GLN A 1 167 ? -2.815 -2.922 8.488 1.00 97.12 167 GLN A N 1
ATOM 1313 C CA . GLN A 1 167 ? -2.151 -3.997 7.770 1.00 97.12 167 GLN A CA 1
ATOM 1314 C C . GLN A 1 167 ? -1.505 -3.470 6.492 1.00 97.12 167 GLN A C 1
ATOM 1316 O O . GLN A 1 167 ? -2.076 -2.626 5.801 1.00 97.12 167 GLN A O 1
ATOM 1321 N N . ILE A 1 168 ? -0.326 -3.991 6.168 1.00 98.19 168 ILE A N 1
ATOM 1322 C CA . ILE A 1 168 ? 0.381 -3.691 4.924 1.00 98.19 168 ILE A CA 1
ATOM 1323 C C . ILE A 1 168 ? 0.638 -5.014 4.215 1.00 98.19 168 ILE A C 1
ATOM 1325 O O . ILE A 1 168 ? 1.227 -5.917 4.807 1.00 98.19 168 ILE A O 1
ATOM 1329 N N . SER A 1 169 ? 0.207 -5.135 2.964 1.00 97.88 169 SER A N 1
ATOM 1330 C CA . SER A 1 169 ? 0.609 -6.232 2.090 1.00 97.88 169 SER A CA 1
ATOM 1331 C C . SER A 1 169 ? 1.300 -5.656 0.868 1.00 97.88 169 SER A C 1
ATOM 1333 O O . SER A 1 169 ? 0.738 -4.795 0.198 1.00 97.88 169 SER A O 1
ATOM 1335 N N . PHE A 1 170 ? 2.539 -6.058 0.616 1.00 96.50 170 PHE A N 1
ATOM 1336 C CA . PHE A 1 170 ? 3.316 -5.460 -0.461 1.00 96.50 170 PHE A CA 1
ATOM 1337 C C . PHE A 1 170 ? 4.296 -6.435 -1.091 1.00 96.50 170 PHE A C 1
ATOM 1339 O O . PHE A 1 170 ? 4.799 -7.322 -0.403 1.00 96.50 170 PHE A O 1
ATOM 1346 N N . GLU A 1 171 ? 4.612 -6.199 -2.359 1.00 93.75 171 GLU A N 1
ATOM 1347 C CA . GLU A 1 171 ? 5.714 -6.863 -3.043 1.00 93.75 171 GLU A CA 1
ATOM 1348 C C . GLU A 1 171 ? 6.978 -6.008 -2.968 1.00 93.75 171 GLU A C 1
ATOM 1350 O O . GLU A 1 171 ? 7.007 -4.852 -3.381 1.00 93.75 171 GLU A O 1
ATOM 1355 N N . SER A 1 172 ? 8.049 -6.558 -2.406 1.00 90.69 172 SER A N 1
ATOM 1356 C CA . SER A 1 172 ? 9.362 -5.935 -2.502 1.00 90.69 172 SER A CA 1
ATOM 1357 C C . SER A 1 172 ? 9.992 -6.308 -3.838 1.00 90.69 172 SER A C 1
ATOM 1359 O O . SER A 1 172 ? 10.422 -7.449 -4.002 1.00 90.69 172 SER A O 1
ATOM 1361 N N . HIS A 1 173 ? 10.119 -5.343 -4.741 1.00 86.38 173 HIS A N 1
ATOM 1362 C CA . HIS A 1 173 ? 10.862 -5.489 -5.989 1.00 86.38 173 HIS A CA 1
ATOM 1363 C C . HIS A 1 173 ? 12.366 -5.300 -5.727 1.00 86.38 173 HIS A C 1
ATOM 1365 O O . HIS A 1 173 ? 12.792 -4.230 -5.282 1.00 86.38 173 HIS A O 1
ATOM 1371 N N . TRP A 1 174 ? 13.185 -6.346 -5.921 1.00 77.38 174 TRP A N 1
ATOM 1372 C CA . TRP A 1 174 ? 14.619 -6.327 -5.579 1.00 77.38 174 TRP A CA 1
ATOM 1373 C C . TRP A 1 174 ? 15.534 -6.824 -6.712 1.00 77.38 174 TRP A C 1
ATOM 1375 O O . TRP A 1 174 ? 16.378 -7.705 -6.524 1.00 77.38 174 TRP A O 1
ATOM 1385 N N . TRP A 1 175 ? 15.393 -6.228 -7.896 1.00 72.69 175 TRP A N 1
ATOM 1386 C CA . TRP A 1 175 ? 16.038 -6.672 -9.138 1.00 72.69 175 TRP A CA 1
ATOM 1387 C C . TRP A 1 175 ? 17.574 -6.677 -9.114 1.00 72.69 175 TRP A C 1
ATOM 1389 O O . TRP A 1 175 ? 18.190 -7.701 -9.411 1.00 72.69 175 TRP A O 1
ATOM 1399 N N . ASP A 1 176 ? 18.209 -5.575 -8.698 1.00 67.88 176 ASP A N 1
ATOM 1400 C CA . ASP A 1 176 ? 19.672 -5.425 -8.797 1.00 67.88 176 ASP A CA 1
ATOM 1401 C C . ASP A 1 176 ? 20.449 -6.065 -7.634 1.00 67.88 176 ASP A C 1
ATOM 1403 O O . ASP A 1 176 ? 21.670 -6.227 -7.706 1.00 67.88 176 ASP A O 1
ATOM 1407 N N . ARG A 1 177 ? 19.751 -6.451 -6.552 1.00 69.69 177 ARG A N 1
ATOM 1408 C CA . ARG A 1 177 ? 20.314 -7.089 -5.341 1.00 69.69 177 ARG A CA 1
ATOM 1409 C C . ARG A 1 177 ? 21.599 -6.444 -4.808 1.00 69.69 177 ARG A C 1
ATOM 1411 O O . ARG A 1 177 ? 22.454 -7.125 -4.230 1.00 69.69 177 ARG A O 1
ATOM 1418 N N . ASP A 1 178 ? 21.748 -5.137 -5.002 1.00 77.75 178 ASP A N 1
ATOM 1419 C CA . ASP A 1 178 ? 22.941 -4.420 -4.582 1.00 77.75 178 ASP A CA 1
ATOM 1420 C C . ASP A 1 178 ? 22.941 -4.148 -3.066 1.00 77.75 178 ASP A C 1
ATOM 1422 O O . ASP A 1 178 ? 21.963 -4.365 -2.339 1.00 77.75 178 ASP A O 1
ATOM 1426 N N . ILE A 1 179 ? 24.087 -3.683 -2.569 1.00 79.62 179 ILE A N 1
ATOM 1427 C CA . ILE A 1 179 ? 24.266 -3.388 -1.147 1.00 79.62 179 ILE A CA 1
ATOM 1428 C C . ILE A 1 179 ? 23.389 -2.219 -0.673 1.00 79.62 179 ILE A C 1
ATOM 1430 O O . ILE A 1 179 ? 23.008 -2.183 0.496 1.00 79.62 179 ILE A O 1
ATOM 1434 N N . TYR A 1 180 ? 23.040 -1.280 -1.555 1.00 78.25 180 TYR A N 1
ATOM 1435 C CA . TYR A 1 180 ? 22.228 -0.118 -1.201 1.00 78.25 180 TYR A CA 1
ATOM 1436 C C . TYR A 1 180 ? 20.782 -0.529 -0.939 1.00 78.25 180 TYR A C 1
ATOM 1438 O O . TYR A 1 180 ? 20.236 -0.195 0.112 1.00 78.25 180 TYR A O 1
ATOM 1446 N N . HIS A 1 181 ? 20.198 -1.331 -1.827 1.00 78.31 181 HIS A N 1
ATOM 1447 C CA . HIS A 1 181 ? 18.871 -1.904 -1.644 1.00 78.31 181 HIS A CA 1
ATOM 1448 C C . HIS A 1 181 ? 18.817 -2.790 -0.398 1.00 78.31 181 HIS A C 1
ATOM 1450 O O . HIS A 1 181 ? 17.861 -2.697 0.367 1.00 78.31 181 HIS A O 1
ATOM 1456 N N . ALA A 1 182 ? 19.863 -3.583 -0.128 1.00 81.44 182 ALA A N 1
ATOM 1457 C CA . ALA A 1 182 ? 19.935 -4.384 1.095 1.00 81.44 182 ALA A CA 1
ATOM 1458 C C . ALA A 1 182 ? 19.858 -3.514 2.366 1.00 81.44 182 ALA A C 1
ATOM 1460 O O . ALA A 1 182 ? 19.105 -3.825 3.290 1.00 81.44 182 ALA A O 1
ATOM 1461 N N . ILE A 1 183 ? 20.608 -2.404 2.402 1.00 83.88 183 ILE A N 1
ATOM 1462 C CA . ILE A 1 183 ? 20.611 -1.458 3.528 1.00 83.88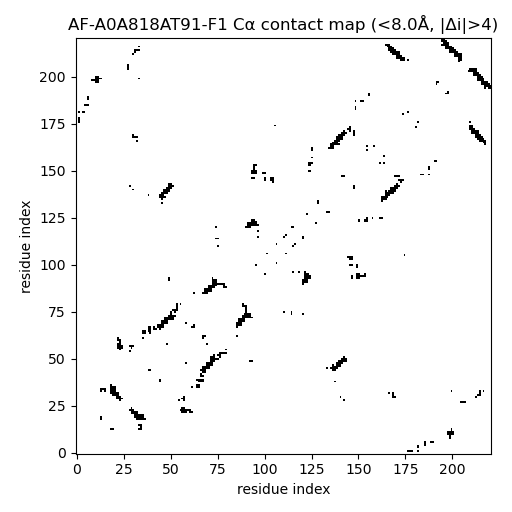 183 ILE A CA 1
ATOM 1463 C C . ILE A 1 183 ? 19.250 -0.766 3.664 1.00 83.88 183 ILE A C 1
ATOM 1465 O O . ILE A 1 183 ? 18.727 -0.673 4.776 1.00 83.88 183 ILE A O 1
ATOM 1469 N N . LEU A 1 184 ? 18.664 -0.300 2.557 1.00 82.81 184 LEU A N 1
ATOM 1470 C CA . LEU A 1 184 ? 17.349 0.350 2.550 1.00 82.81 184 LEU A CA 1
ATOM 1471 C C . LEU A 1 184 ? 16.257 -0.599 3.044 1.00 82.81 184 LEU A C 1
ATOM 1473 O O . LEU A 1 184 ? 15.494 -0.243 3.939 1.00 82.81 184 LEU A O 1
ATOM 1477 N N . HIS A 1 185 ? 16.234 -1.823 2.524 1.00 86.62 185 HIS A N 1
ATOM 1478 C CA . HIS A 1 185 ? 15.292 -2.861 2.922 1.00 86.62 185 HIS A CA 1
ATOM 1479 C C . HIS A 1 185 ? 15.421 -3.185 4.416 1.00 86.62 185 HIS A C 1
ATOM 1481 O O . HIS A 1 185 ? 14.432 -3.167 5.151 1.00 86.62 185 HIS A O 1
ATOM 1487 N N . GLN A 1 186 ? 16.645 -3.396 4.912 1.00 87.69 186 GLN A N 1
ATOM 1488 C CA . GLN A 1 186 ? 16.881 -3.642 6.336 1.00 87.69 186 GLN A CA 1
ATOM 1489 C C . GLN A 1 186 ? 16.428 -2.458 7.206 1.00 87.69 186 GLN A C 1
ATOM 1491 O O . GLN A 1 186 ? 15.794 -2.656 8.247 1.00 87.69 186 GLN A O 1
ATOM 1496 N N . LYS A 1 187 ? 16.728 -1.223 6.785 1.00 89.00 187 LYS A N 1
ATOM 1497 C CA . LYS A 1 187 ? 16.344 -0.008 7.511 1.00 89.00 187 LYS A CA 1
ATOM 1498 C C . LYS A 1 187 ? 14.824 0.164 7.559 1.00 89.00 187 LYS A C 1
ATOM 1500 O O . LYS A 1 187 ? 14.292 0.423 8.638 1.00 89.00 187 LYS A O 1
ATOM 1505 N N . MET A 1 188 ? 14.140 -0.054 6.438 1.00 91.25 188 MET A N 1
ATOM 1506 C CA . MET A 1 188 ? 12.682 -0.023 6.327 1.00 91.25 188 MET A CA 1
ATOM 1507 C C . MET A 1 188 ? 12.027 -1.000 7.312 1.00 91.25 188 MET A C 1
ATOM 1509 O O . MET A 1 188 ? 11.212 -0.586 8.134 1.00 91.25 188 MET A O 1
ATOM 1513 N N . PHE A 1 189 ? 12.429 -2.276 7.303 1.00 93.12 189 PHE A N 1
ATOM 1514 C CA . PHE A 1 189 ? 11.881 -3.274 8.230 1.00 93.12 189 PHE A CA 1
ATOM 1515 C C . PHE A 1 189 ? 12.182 -2.954 9.701 1.00 93.12 189 PHE A C 1
ATOM 1517 O O . PHE A 1 189 ? 11.321 -3.161 10.556 1.00 93.12 189 PHE A O 1
ATOM 1524 N N . SER A 1 190 ? 13.365 -2.408 10.005 1.00 92.69 190 SER A N 1
ATOM 1525 C CA . SER A 1 190 ? 13.714 -1.951 11.358 1.00 92.69 190 SER A CA 1
ATOM 1526 C C . SER A 1 190 ? 12.774 -0.847 11.848 1.00 92.69 190 SER A C 1
ATOM 1528 O O . SER A 1 190 ? 12.298 -0.905 12.977 1.00 92.69 190 SER A O 1
ATOM 1530 N N . GLN A 1 191 ? 12.469 0.140 11.005 1.00 93.81 191 GLN A N 1
ATOM 1531 C CA . GLN A 1 191 ? 11.568 1.238 11.367 1.00 93.81 191 GLN A CA 1
ATOM 1532 C C . GLN A 1 191 ? 10.110 0.776 11.467 1.00 93.81 191 GLN A C 1
ATOM 1534 O O . GLN A 1 191 ? 9.407 1.150 12.401 1.00 93.81 191 GLN A O 1
ATOM 1539 N N . LEU A 1 192 ? 9.655 -0.093 10.560 1.00 94.56 192 LEU A N 1
ATOM 1540 C CA . LEU A 1 192 ? 8.327 -0.705 10.659 1.00 94.56 192 LEU A CA 1
ATOM 1541 C C . LEU A 1 192 ? 8.180 -1.500 11.965 1.00 94.56 192 LEU A C 1
ATOM 1543 O O . LEU A 1 192 ? 7.147 -1.420 12.629 1.00 94.56 192 LEU A O 1
ATOM 1547 N N . TRP A 1 193 ? 9.225 -2.219 12.380 1.00 93.56 193 TRP A N 1
ATOM 1548 C CA . TRP A 1 193 ? 9.236 -2.933 13.656 1.00 93.56 193 TRP A CA 1
ATOM 1549 C C . TRP A 1 193 ? 9.082 -1.999 14.863 1.00 93.56 193 TRP A C 1
ATOM 1551 O O . TRP A 1 193 ? 8.308 -2.317 15.774 1.00 93.56 193 TRP A O 1
ATOM 1561 N N . GLU A 1 194 ? 9.798 -0.868 14.863 1.00 92.75 194 GLU A N 1
ATOM 1562 C CA . GLU A 1 194 ? 9.707 0.188 15.884 1.00 92.75 194 GLU A CA 1
ATOM 1563 C C . GLU A 1 194 ? 8.301 0.806 15.944 1.00 92.75 194 GLU A C 1
ATOM 1565 O O . GLU A 1 194 ? 7.812 1.096 17.031 1.00 92.75 194 GLU A O 1
ATOM 1570 N N . LEU A 1 195 ? 7.614 0.914 14.801 1.00 94.12 195 LEU A N 1
ATOM 1571 C CA . LEU A 1 195 ? 6.229 1.398 14.690 1.00 94.12 195 LEU A CA 1
ATOM 1572 C C . LEU A 1 195 ? 5.158 0.339 15.017 1.00 94.12 195 LEU A C 1
ATOM 1574 O O . LEU A 1 195 ? 3.960 0.595 14.867 1.00 94.12 195 LEU A O 1
ATOM 1578 N N . GLY A 1 196 ? 5.581 -0.850 15.450 1.00 93.94 196 GLY A N 1
ATOM 1579 C CA . GLY A 1 196 ? 4.696 -1.917 15.909 1.00 93.94 196 GLY A CA 1
ATOM 1580 C C . GLY A 1 196 ? 4.260 -2.913 14.841 1.00 93.94 196 GLY A C 1
ATOM 1581 O O . GLY A 1 196 ? 3.422 -3.765 15.129 1.00 93.94 196 GLY A O 1
ATOM 1582 N N . TYR A 1 197 ? 4.827 -2.875 13.634 1.00 95.88 197 TYR A N 1
ATOM 1583 C CA . TYR A 1 197 ? 4.545 -3.885 12.614 1.00 95.88 197 TYR A CA 1
ATOM 1584 C C . TYR A 1 197 ? 5.287 -5.195 12.871 1.00 95.88 197 TYR A C 1
ATOM 1586 O O . TYR A 1 197 ? 6.431 -5.227 13.335 1.00 95.88 197 TYR A O 1
ATOM 1594 N N . ARG A 1 198 ? 4.631 -6.306 12.542 1.00 94.56 198 ARG A N 1
ATOM 1595 C CA . ARG A 1 198 ? 5.186 -7.659 12.589 1.00 94.56 198 ARG A CA 1
ATOM 1596 C C . ARG A 1 198 ? 4.879 -8.379 11.293 1.00 94.56 198 ARG A C 1
ATOM 1598 O O . ARG A 1 198 ? 3.773 -8.264 10.774 1.00 94.56 198 ARG A O 1
ATOM 1605 N N . ILE A 1 199 ? 5.856 -9.129 10.800 1.00 94.94 199 ILE A N 1
ATOM 1606 C CA . ILE A 1 199 ? 5.689 -9.985 9.628 1.00 94.94 199 ILE A CA 1
ATOM 1607 C C . ILE A 1 199 ? 4.789 -11.148 10.027 1.00 94.94 199 ILE A C 1
ATOM 1609 O O . ILE A 1 199 ? 5.030 -11.785 11.051 1.00 94.94 199 ILE A O 1
ATOM 1613 N N . LEU A 1 200 ? 3.760 -11.409 9.228 1.00 93.81 200 LEU A N 1
ATOM 1614 C CA . LEU A 1 200 ? 2.876 -12.560 9.397 1.00 93.81 200 LEU A CA 1
ATOM 1615 C C . LEU A 1 200 ? 3.192 -13.674 8.405 1.00 93.81 200 LEU A C 1
ATOM 1617 O O . LEU A 1 200 ? 3.123 -14.850 8.749 1.00 93.81 200 LEU A O 1
ATOM 1621 N N . GLN A 1 201 ? 3.531 -13.300 7.175 1.00 93.12 201 GLN A N 1
ATOM 1622 C CA . GLN A 1 201 ? 3.905 -14.232 6.122 1.00 93.12 201 GLN A CA 1
ATOM 1623 C C . GLN A 1 201 ? 4.771 -13.520 5.084 1.00 93.12 201 GLN A C 1
ATOM 1625 O O . GLN A 1 201 ? 4.733 -12.287 4.980 1.00 93.12 201 GLN A O 1
ATOM 1630 N N . HIS A 1 202 ? 5.522 -14.316 4.334 1.00 92.81 202 HIS A N 1
ATOM 1631 C CA . HIS A 1 202 ? 6.134 -13.885 3.095 1.00 92.81 202 HIS A CA 1
ATOM 1632 C C . HIS A 1 202 ? 6.210 -15.048 2.106 1.00 92.81 202 HIS A C 1
ATOM 1634 O O . HIS A 1 202 ? 6.347 -16.206 2.513 1.00 92.81 202 HIS A O 1
ATOM 1640 N N . GLU A 1 203 ? 6.190 -14.740 0.817 1.00 90.50 203 GLU A N 1
ATOM 1641 C CA . GLU A 1 203 ? 6.356 -15.722 -0.251 1.00 90.50 203 GLU A CA 1
ATOM 1642 C C . GLU A 1 203 ? 7.163 -15.136 -1.405 1.00 90.50 203 GLU A C 1
ATOM 1644 O O . GLU A 1 203 ? 7.056 -13.957 -1.720 1.00 90.50 203 GLU A O 1
ATOM 1649 N N . TYR A 1 204 ? 8.026 -15.950 -2.011 1.00 88.81 204 TYR A N 1
ATOM 1650 C CA . TYR A 1 204 ? 8.715 -15.529 -3.228 1.00 88.81 204 TYR A CA 1
ATOM 1651 C C . TYR A 1 204 ? 7.719 -15.500 -4.376 1.00 88.81 204 TYR A C 1
ATOM 1653 O O . TYR A 1 204 ? 6.922 -16.435 -4.505 1.00 88.81 204 TYR A O 1
ATOM 1661 N N . ASN A 1 205 ? 7.817 -14.483 -5.229 1.00 83.12 205 ASN A N 1
ATOM 1662 C CA . ASN A 1 205 ? 7.052 -14.471 -6.463 1.00 83.12 205 ASN A CA 1
ATOM 1663 C C . ASN A 1 205 ? 7.523 -15.654 -7.343 1.00 83.12 205 ASN A C 1
ATOM 1665 O O . ASN A 1 205 ? 8.722 -15.764 -7.616 1.00 83.12 205 ASN A O 1
ATOM 1669 N N . PRO A 1 206 ? 6.631 -16.574 -7.763 1.00 79.44 206 PRO A N 1
ATOM 1670 C CA . PRO A 1 206 ? 7.010 -17.737 -8.570 1.00 79.44 206 PRO A CA 1
ATOM 1671 C C . PRO A 1 206 ? 7.568 -17.377 -9.953 1.00 79.44 206 PRO A C 1
ATOM 1673 O O . PRO A 1 206 ? 8.305 -18.172 -10.539 1.00 79.44 206 PRO A O 1
ATOM 1676 N N . SER A 1 207 ? 7.192 -16.211 -10.481 1.00 79.56 207 SER A N 1
ATOM 1677 C CA . SER A 1 207 ? 7.582 -15.720 -11.804 1.00 79.56 207 SER A CA 1
ATOM 1678 C C . SER A 1 207 ? 8.879 -14.908 -11.758 1.00 79.56 207 SER A C 1
ATOM 16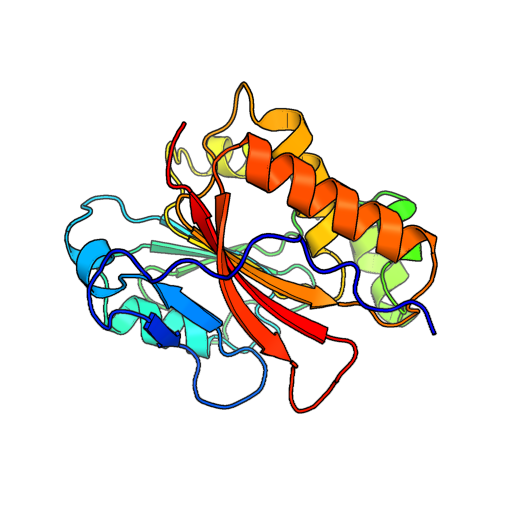80 O O . SER A 1 207 ? 9.661 -14.964 -12.707 1.00 79.56 207 SER A O 1
ATOM 1682 N N . ASP A 1 208 ? 9.145 -14.211 -10.647 1.00 82.31 208 ASP A N 1
ATOM 1683 C CA . ASP A 1 208 ? 10.376 -13.448 -10.422 1.00 82.31 208 ASP A CA 1
ATOM 1684 C C . ASP A 1 208 ? 10.914 -13.642 -8.995 1.00 82.31 208 ASP A C 1
ATOM 1686 O O . ASP A 1 208 ? 10.499 -13.002 -8.036 1.00 82.31 208 ASP A O 1
ATOM 1690 N N . HIS A 1 209 ? 11.938 -14.484 -8.841 1.00 80.81 209 HIS A N 1
ATOM 1691 C CA . HIS A 1 209 ? 12.546 -14.750 -7.532 1.00 80.81 209 HIS A CA 1
ATOM 1692 C C . HIS A 1 209 ? 13.305 -13.548 -6.932 1.00 80.81 209 HIS A C 1
ATOM 1694 O O . HIS A 1 209 ? 13.895 -13.678 -5.850 1.00 80.81 209 HIS A O 1
ATOM 1700 N N . THR A 1 210 ? 13.416 -12.422 -7.645 1.00 83.25 210 THR A N 1
ATOM 1701 C CA . THR A 1 210 ? 13.899 -11.146 -7.098 1.00 83.25 210 THR A CA 1
ATOM 1702 C C . THR A 1 210 ? 12.811 -10.381 -6.353 1.00 83.25 210 THR A C 1
ATOM 1704 O O . THR A 1 210 ? 13.151 -9.498 -5.568 1.00 83.25 210 THR A O 1
ATOM 1707 N N . CYS A 1 211 ? 11.550 -10.783 -6.499 1.00 87.62 211 CYS A N 1
ATOM 1708 C CA . CYS A 1 211 ? 10.430 -10.205 -5.786 1.00 87.62 211 CYS A CA 1
ATOM 1709 C C . CYS A 1 211 ? 9.961 -11.102 -4.631 1.00 87.62 211 CYS A C 1
ATOM 1711 O O . CYS A 1 211 ? 10.045 -12.337 -4.674 1.00 87.62 211 CYS A O 1
ATOM 1713 N N . VAL A 1 212 ? 9.511 -10.465 -3.550 1.00 91.25 212 VAL A N 1
ATOM 1714 C CA . VAL A 1 212 ? 8.981 -11.148 -2.364 1.00 91.25 212 VAL A CA 1
ATOM 1715 C C . VAL A 1 212 ? 7.722 -10.437 -1.906 1.00 91.25 212 VAL A C 1
ATOM 1717 O O . VAL A 1 212 ? 7.736 -9.237 -1.651 1.00 91.25 212 VAL A O 1
ATOM 1720 N N . GLU A 1 213 ? 6.654 -11.198 -1.756 1.00 93.69 213 GLU A N 1
ATOM 1721 C CA . GLU A 1 213 ? 5.387 -10.757 -1.200 1.00 93.69 213 GLU A CA 1
ATOM 1722 C C . GLU A 1 213 ? 5.444 -10.809 0.318 1.00 93.69 213 GLU A C 1
ATOM 1724 O O . GLU A 1 213 ? 5.867 -11.809 0.899 1.00 93.69 213 GLU A O 1
ATOM 1729 N N . TRP A 1 214 ? 4.970 -9.759 0.977 1.00 95.56 214 TRP A N 1
ATOM 1730 C CA . TRP A 1 214 ? 4.956 -9.640 2.429 1.00 95.56 214 TRP A CA 1
ATOM 1731 C C . TRP A 1 214 ? 3.555 -9.305 2.933 1.00 95.56 214 TRP A C 1
ATOM 1733 O O . TRP A 1 214 ? 2.812 -8.547 2.308 1.00 95.56 214 TRP A O 1
ATOM 1743 N N . THR A 1 215 ? 3.222 -9.797 4.128 1.00 96.81 215 THR A N 1
ATOM 1744 C CA . THR A 1 215 ? 2.077 -9.304 4.909 1.00 96.81 215 THR A CA 1
ATOM 1745 C C . THR A 1 215 ? 2.541 -8.923 6.302 1.00 96.81 215 THR A C 1
ATOM 1747 O O . THR A 1 215 ? 3.079 -9.752 7.042 1.00 96.81 215 THR A O 1
ATOM 1750 N N . LEU A 1 216 ? 2.316 -7.667 6.672 1.00 96.81 216 LEU A N 1
ATOM 1751 C CA . LEU A 1 216 ? 2.658 -7.095 7.963 1.00 96.81 216 LEU A CA 1
ATOM 1752 C C . LEU A 1 216 ? 1.392 -6.626 8.673 1.00 96.81 216 LEU A C 1
ATOM 1754 O O . LEU A 1 216 ? 0.510 -6.029 8.062 1.00 96.81 216 LEU A O 1
ATOM 1758 N N . LEU A 1 217 ? 1.341 -6.834 9.984 1.00 95.88 217 LEU A N 1
ATOM 1759 C CA . LEU A 1 217 ? 0.267 -6.354 10.850 1.00 95.88 217 LEU A CA 1
ATOM 1760 C C . LEU A 1 217 ? 0.840 -5.454 11.939 1.00 95.88 217 LEU A C 1
ATOM 1762 O O . LEU A 1 217 ? 1.826 -5.821 12.582 1.00 95.88 217 LEU A O 1
ATOM 1766 N N . ARG A 1 218 ? 0.210 -4.301 12.167 1.00 94.69 218 ARG A N 1
ATOM 1767 C CA . ARG A 1 218 ? 0.529 -3.419 13.289 1.00 94.69 218 ARG A CA 1
ATOM 1768 C C . ARG A 1 218 ? -0.141 -3.946 14.556 1.00 94.69 218 ARG A C 1
ATOM 1770 O O . ARG A 1 218 ? -1.362 -4.018 14.626 1.00 94.69 218 ARG A O 1
ATOM 1777 N N . VAL A 1 219 ? 0.654 -4.350 15.545 1.00 91.38 219 VAL A N 1
ATOM 1778 C CA . VAL A 1 219 ? 0.164 -5.012 16.771 1.00 91.38 219 VAL A CA 1
ATOM 1779 C C . VAL A 1 219 ? 0.172 -4.111 18.010 1.00 91.38 219 VAL A C 1
ATOM 1781 O O . VAL A 1 219 ? -0.444 -4.461 19.012 1.00 91.38 219 VAL A O 1
ATOM 1784 N N . PHE A 1 220 ? 0.848 -2.963 17.959 1.00 85.81 220 PHE A N 1
ATOM 1785 C CA . PHE A 1 220 ? 0.814 -1.930 18.999 1.00 85.81 220 PHE A CA 1
ATOM 1786 C C . PHE A 1 220 ? 1.141 -0.550 18.408 1.00 85.81 220 PHE A C 1
ATOM 1788 O O . PHE A 1 220 ? 1.675 -0.461 17.299 1.00 85.81 220 PHE A O 1
ATOM 1795 N N . CYS A 1 221 ? 0.795 0.504 19.152 1.00 71.44 221 CYS A N 1
ATOM 1796 C CA . CYS A 1 221 ? 0.984 1.908 18.790 1.00 71.44 221 CYS A CA 1
ATOM 1797 C C . CYS A 1 221 ? 1.970 2.593 19.731 1.00 71.44 221 CYS A C 1
ATOM 1799 O O . CYS A 1 221 ? 1.917 2.292 20.946 1.00 71.44 221 CYS A O 1
#

Secondary structure (DSSP, 8-state):
-------SSPPPPPSSTT-EEEES-SSTT-EEEE-HHHHTT-TT-EEEEE--TT--HHHHHHHHH---EEEEE-SSSPPPSS--TTEEEE--EES---HHHHHHS---HHHIIIIIT-GGGEE-HHHHHHHHT-S--SEEEE-STTTHHHHHHHHHHTTTTSPPPSEEEEEEE-SS--HHHHHHHHHHHHHHHHTTEEEEEEEE-SS-TTEEEEEEEE---